Protein AF-A0A7Z0RUL7-F1 (afdb_monomer)

Nearest PDB structures (foldseek):
  7xl7-assembly1_B  TM=6.517E-01  e=4.968E-01  Salmonella enterica subsp. enterica serovar Typhimurium
  2m2k-assembly1_A  TM=2.030E-01  e=6.755E+00  Serratia marcescens

pLDDT: mean 74.31, std 21.19, range [25.83, 97.69]

Secondary structure (DSSP, 8-state):
---PPSEEEEEEETTEEEEEEEETTEEEE-SSS--EE-S-----SS-------TTSS------TT----HHHHHHHHHHHHHHHHHHHS----TT-EEEEEEE-S-GGGTTT-EEEEEESSHHHHHHHHHHTGGGTS---TT--HHHHHHHHHHHHHHHHTTSS-HHHHHHHHHHHTTTTEEEEEEEEHHHHHHT-SHHHHHHHHHHHHHHT---PSSPPHHHHHHHHHHHHHTT-

Sequence (236 aa):
MAIRTAGYYWVMYGQEWEPGFWSDDHWALIGEQETVVDDDLSLIGPRIVPPNQHELFPLEKPSLMTASTKEEQISYIDDAKKRMEKHHAYPPTDNDWGLFCYTDASPGIGGGVGAFYWFSSREDVFSFICQVLPFHSSGHSYDNPHLKQRQLGVIVEAMRIGAISEAEGLSQLNKALVNVCQITWWGTLHSLTQGDSPFAREVVDAFEAQHMATIELPLTDAQRQEWLAFLSEYGL

Foldseek 3Di:
DDDDDFDWDFFDDPNDTFIWTDDPNFIFTLDLDTDGDPDPTDDDDDDDPDPPDDDPDPPPPPPPPPPDDPVNLVVLLVVLVVVQVVQLPDQADQAKKKWKKWQLADVVVPGQFIAIGIGRDPVVVLVNLLRRQLSNDPFDPSRDSPSLSVQSVVLSVCPVVVVDDPVVSLVSSQVSSNNGMHIPDMDGNNCLLVLVDVVSVVLQVVLCVVVVDHRDPPDDPVRSVSSSVSNSVPRD

Structure (mmCIF, N/CA/C/O backbone):
data_AF-A0A7Z0RUL7-F1
#
_entry.id   AF-A0A7Z0RUL7-F1
#
loop_
_atom_site.group_PDB
_atom_site.id
_atom_site.type_symbol
_atom_site.label_atom_id
_atom_site.label_alt_id
_atom_site.label_comp_id
_atom_site.label_asym_id
_atom_site.label_entity_id
_atom_site.label_seq_id
_atom_site.pdbx_PDB_ins_code
_atom_site.Cartn_x
_atom_site.Cartn_y
_atom_site.Cartn_z
_atom_site.occupancy
_atom_site.B_iso_or_equiv
_atom_site.auth_seq_id
_atom_site.auth_comp_id
_atom_site.auth_asym_id
_atom_site.auth_atom_id
_atom_site.pdbx_PDB_model_num
ATOM 1 N N . MET A 1 1 ? 29.124 -27.479 -8.670 1.00 39.56 1 MET A N 1
ATOM 2 C CA . MET A 1 1 ? 28.459 -26.583 -9.634 1.00 39.56 1 MET A CA 1
ATOM 3 C C . MET A 1 1 ? 26.992 -26.543 -9.242 1.00 39.56 1 MET A C 1
ATOM 5 O O . MET A 1 1 ? 26.374 -27.600 -9.208 1.00 39.56 1 MET A O 1
ATOM 9 N N . ALA A 1 2 ? 26.486 -25.403 -8.769 1.00 44.72 2 ALA A N 1
ATOM 10 C CA . ALA A 1 2 ? 25.070 -25.291 -8.422 1.00 44.72 2 ALA A CA 1
ATOM 11 C C . ALA A 1 2 ? 24.256 -25.359 -9.721 1.00 44.72 2 ALA A C 1
ATOM 13 O O . ALA A 1 2 ? 24.582 -24.645 -10.665 1.00 44.72 2 ALA A O 1
ATOM 14 N N . ILE A 1 3 ? 23.248 -26.230 -9.786 1.00 47.06 3 ILE A N 1
ATOM 15 C CA . ILE A 1 3 ? 22.300 -26.255 -10.905 1.00 47.06 3 ILE A CA 1
ATOM 16 C C . ILE A 1 3 ? 21.496 -24.958 -10.809 1.00 47.06 3 ILE A C 1
ATOM 18 O O . ILE A 1 3 ? 20.801 -24.741 -9.816 1.00 47.06 3 ILE A O 1
ATOM 22 N N . ARG A 1 4 ? 21.654 -24.074 -11.7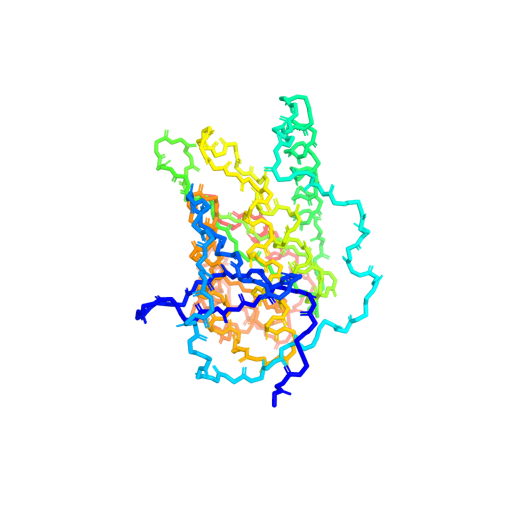96 1.00 53.94 4 ARG A N 1
ATOM 23 C CA . ARG A 1 4 ? 20.952 -22.791 -11.862 1.00 53.94 4 ARG A CA 1
ATOM 24 C C . ARG A 1 4 ? 19.726 -22.960 -12.754 1.00 53.94 4 ARG A C 1
ATOM 26 O O . ARG A 1 4 ? 19.834 -23.387 -13.897 1.00 53.94 4 ARG A O 1
ATOM 33 N N . THR A 1 5 ? 18.557 -22.659 -12.217 1.00 51.88 5 THR A N 1
ATOM 34 C CA . THR A 1 5 ? 17.305 -22.555 -12.973 1.00 51.88 5 THR A CA 1
ATOM 35 C C . THR A 1 5 ? 17.200 -21.177 -13.605 1.00 51.88 5 THR A C 1
ATOM 37 O O . THR A 1 5 ? 17.673 -20.205 -13.023 1.00 51.88 5 THR A O 1
ATOM 40 N N . ALA A 1 6 ? 16.569 -21.078 -14.774 1.00 47.75 6 ALA A N 1
ATOM 41 C CA . ALA A 1 6 ? 16.273 -19.774 -15.349 1.00 47.75 6 ALA A CA 1
ATOM 42 C C . ALA A 1 6 ? 15.369 -18.975 -14.397 1.00 47.75 6 ALA A C 1
ATOM 44 O O . ALA A 1 6 ? 14.397 -19.521 -13.868 1.00 47.75 6 ALA A O 1
ATOM 45 N N . GLY A 1 7 ? 15.699 -17.712 -14.143 1.00 50.56 7 GLY A N 1
ATOM 46 C CA . GLY A 1 7 ? 14.992 -16.936 -13.131 1.00 50.56 7 GLY A CA 1
ATOM 47 C C . GLY A 1 7 ? 15.609 -15.579 -12.844 1.00 50.56 7 GLY A C 1
ATOM 48 O O . GLY A 1 7 ? 16.691 -15.247 -13.327 1.00 50.56 7 GLY A O 1
ATOM 49 N N . TYR A 1 8 ? 14.887 -14.794 -12.052 1.00 56.62 8 TYR A N 1
ATOM 50 C CA . TYR A 1 8 ? 15.339 -13.497 -11.574 1.00 56.62 8 TYR A CA 1
ATOM 51 C C . TYR A 1 8 ? 16.072 -13.649 -10.244 1.00 56.62 8 TYR A C 1
ATOM 53 O O . TYR A 1 8 ? 15.618 -14.360 -9.348 1.00 56.62 8 TYR A O 1
ATOM 61 N N . TYR A 1 9 ? 17.198 -12.961 -10.121 1.00 59.94 9 TYR A N 1
ATOM 62 C CA . TYR A 1 9 ? 18.084 -13.006 -8.971 1.00 59.94 9 TYR A CA 1
ATOM 63 C C . TYR A 1 9 ? 18.597 -11.607 -8.654 1.00 59.94 9 TYR A C 1
ATOM 65 O O . TYR A 1 9 ? 18.676 -10.749 -9.527 1.00 59.94 9 TYR A O 1
ATOM 73 N N . TRP A 1 10 ? 19.015 -11.404 -7.411 1.00 55.41 10 TRP A N 1
ATOM 74 C CA . TRP A 1 10 ? 19.941 -10.328 -7.085 1.00 55.41 10 TRP A CA 1
ATOM 75 C C . TRP A 1 10 ? 21.363 -10.828 -7.333 1.00 55.41 10 TRP A C 1
ATOM 77 O O . TRP A 1 10 ? 21.762 -11.872 -6.811 1.00 55.41 10 TRP A O 1
ATOM 87 N N . VAL A 1 11 ? 22.113 -10.103 -8.155 1.00 57.06 11 VAL A N 1
ATOM 88 C CA . VAL A 1 11 ? 23.500 -10.402 -8.510 1.00 57.06 11 VAL A CA 1
ATOM 89 C C . VAL A 1 11 ? 24.399 -9.271 -8.042 1.00 57.06 11 VAL A C 1
ATOM 91 O O . VAL A 1 11 ? 24.097 -8.101 -8.239 1.00 57.06 11 VAL A O 1
ATOM 94 N N . MET A 1 12 ? 25.518 -9.627 -7.416 1.00 50.66 12 MET A N 1
ATOM 95 C CA . MET A 1 12 ? 26.563 -8.668 -7.069 1.00 50.66 12 MET A CA 1
ATOM 96 C C . MET A 1 12 ? 27.361 -8.325 -8.319 1.00 50.66 12 MET A C 1
ATOM 98 O O . MET A 1 12 ? 28.168 -9.144 -8.760 1.00 50.66 12 MET A O 1
ATOM 102 N N . TYR A 1 13 ? 27.161 -7.129 -8.863 1.00 53.28 13 TYR A N 1
ATOM 103 C CA . TYR A 1 13 ? 27.955 -6.601 -9.965 1.00 53.28 13 TYR A CA 1
ATOM 104 C C . TYR A 1 13 ? 28.839 -5.463 -9.448 1.00 53.28 13 TYR A C 1
ATOM 106 O O . TYR A 1 13 ? 28.365 -4.442 -8.955 1.00 53.28 13 TYR A O 1
ATOM 114 N N . GLY A 1 14 ? 30.158 -5.664 -9.486 1.00 67.31 14 GLY A N 1
ATOM 115 C CA . GLY A 1 14 ? 31.092 -4.763 -8.810 1.00 67.31 14 GLY A CA 1
ATOM 116 C C . GLY A 1 14 ? 30.931 -4.809 -7.282 1.00 67.31 14 GLY A C 1
ATOM 117 O O . GLY A 1 14 ? 31.193 -5.842 -6.666 1.00 67.31 14 GLY A O 1
ATOM 118 N N . GLN A 1 15 ? 30.542 -3.684 -6.669 1.00 56.66 15 GLN A N 1
ATOM 119 C CA . GLN A 1 15 ? 30.267 -3.558 -5.224 1.00 56.66 15 GLN A CA 1
ATOM 120 C C . GLN A 1 15 ? 28.782 -3.307 -4.909 1.00 56.66 15 GLN A C 1
ATOM 122 O O . GLN A 1 15 ? 28.445 -3.040 -3.755 1.00 56.66 15 GLN A O 1
ATOM 127 N N . GLU A 1 16 ? 27.902 -3.405 -5.906 1.00 46.84 16 GLU A N 1
ATOM 128 C CA . GLU A 1 16 ? 26.476 -3.102 -5.776 1.00 46.84 16 GLU A CA 1
ATOM 129 C C . GLU A 1 16 ? 25.621 -4.336 -6.109 1.00 46.84 16 GLU A C 1
ATOM 131 O O . GLU A 1 16 ? 26.038 -5.232 -6.850 1.00 46.84 16 GLU A O 1
ATOM 136 N N . TRP A 1 17 ? 24.435 -4.407 -5.500 1.00 54.12 17 TRP A N 1
ATOM 137 C CA . TRP A 1 17 ? 23.452 -5.452 -5.777 1.00 54.12 17 TRP A CA 1
ATOM 138 C C . TRP A 1 17 ? 22.540 -4.990 -6.905 1.00 54.12 17 TRP A C 1
ATOM 140 O O . TRP A 1 17 ? 21.807 -4.017 -6.743 1.00 54.12 17 TRP A O 1
ATOM 150 N N . GLU A 1 18 ? 22.555 -5.727 -8.008 1.00 54.88 18 GLU A N 1
ATOM 151 C CA . GLU A 1 18 ? 21.775 -5.445 -9.207 1.00 54.88 18 GLU A CA 1
ATOM 152 C C . GLU A 1 18 ? 20.742 -6.553 -9.447 1.00 54.88 18 GLU A C 1
ATOM 154 O O . GLU A 1 18 ? 21.023 -7.732 -9.195 1.00 54.88 18 GLU A O 1
ATOM 159 N N . PRO A 1 19 ? 19.540 -6.233 -9.947 1.00 59.91 19 PRO A N 1
ATOM 160 C CA . PRO A 1 19 ? 18.627 -7.253 -10.428 1.00 59.91 19 PRO A CA 1
ATOM 161 C C . PRO A 1 19 ? 19.212 -7.878 -11.700 1.00 59.91 19 PRO A C 1
ATOM 163 O O . PRO A 1 19 ? 19.610 -7.189 -12.636 1.00 59.91 19 PRO A O 1
ATOM 166 N N . GLY A 1 20 ? 19.246 -9.202 -11.759 1.00 65.12 20 GLY A N 1
ATOM 167 C CA . GLY A 1 20 ? 19.707 -9.946 -12.919 1.00 65.12 20 GLY A CA 1
ATOM 168 C C . GLY A 1 20 ? 18.787 -11.100 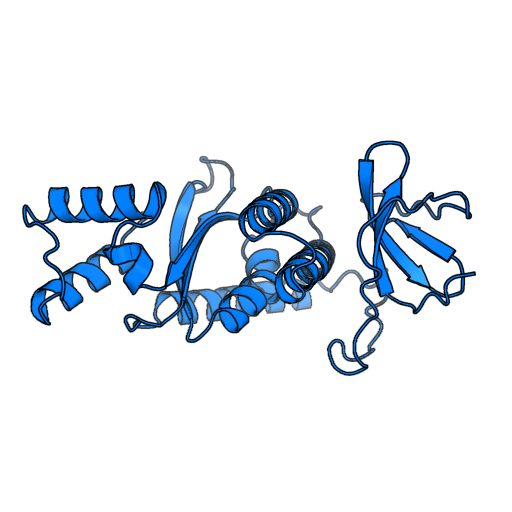-13.256 1.00 65.12 20 GLY A C 1
ATOM 169 O O . GLY A 1 20 ? 18.062 -11.632 -12.418 1.00 65.12 20 GLY A O 1
ATOM 170 N N . PHE A 1 21 ? 18.816 -11.492 -14.515 1.00 62.12 21 PHE A N 1
ATOM 171 C CA . PHE A 1 21 ? 18.125 -12.655 -15.031 1.00 62.12 21 PHE A CA 1
ATOM 172 C C . PHE A 1 21 ? 19.163 -13.679 -15.472 1.00 62.12 21 PHE A C 1
ATOM 174 O O . PHE A 1 21 ? 20.065 -13.359 -16.244 1.00 62.12 21 PHE A O 1
ATOM 181 N N . TRP A 1 22 ? 19.042 -14.903 -14.972 1.00 62.81 22 TRP A N 1
ATOM 182 C CA . TRP A 1 22 ? 19.829 -16.035 -15.447 1.00 62.81 22 TRP A CA 1
ATOM 183 C C . TRP A 1 22 ? 19.007 -16.806 -16.479 1.00 62.81 22 TRP A C 1
ATOM 185 O O . TRP A 1 22 ? 17.880 -17.207 -16.184 1.00 62.81 22 TRP A O 1
ATOM 195 N N . SER A 1 23 ? 19.558 -17.033 -17.669 1.00 59.06 23 SER A N 1
ATOM 196 C CA . SER A 1 23 ? 18.988 -17.911 -18.703 1.00 59.06 23 SER A CA 1
ATOM 197 C C . SER A 1 23 ? 20.085 -18.410 -19.623 1.00 59.06 23 SER A C 1
ATOM 199 O O . SER A 1 23 ? 21.051 -17.695 -19.862 1.00 59.06 23 SER A O 1
ATOM 201 N N . ASP A 1 24 ? 19.917 -19.623 -20.152 1.00 65.25 24 ASP A N 1
ATOM 202 C CA . ASP A 1 24 ? 20.807 -20.207 -21.166 1.00 65.25 24 ASP A CA 1
ATOM 203 C C . ASP A 1 24 ? 22.298 -20.115 -20.799 1.00 65.25 24 ASP A C 1
ATOM 205 O O . ASP A 1 24 ? 23.136 -19.829 -21.646 1.00 65.25 24 ASP A O 1
ATOM 209 N N . ASP A 1 25 ? 22.612 -20.328 -19.519 1.00 63.47 25 ASP A N 1
ATOM 210 C CA . ASP A 1 25 ? 23.952 -20.241 -18.930 1.00 63.47 25 ASP A CA 1
ATOM 211 C C . ASP A 1 25 ? 24.611 -18.847 -18.899 1.00 63.47 25 ASP A C 1
ATOM 213 O O . ASP A 1 25 ? 25.814 -18.754 -18.685 1.00 63.47 25 ASP A O 1
ATOM 217 N N . HIS A 1 26 ? 23.843 -17.759 -19.032 1.00 59.09 26 HIS A N 1
ATOM 218 C CA . HIS A 1 26 ? 24.368 -16.390 -18.963 1.00 59.09 26 HIS A CA 1
ATOM 219 C C . HIS A 1 26 ? 23.567 -15.495 -18.007 1.00 59.09 26 HIS A C 1
ATOM 221 O O . HIS A 1 26 ? 22.386 -15.730 -17.724 1.00 59.09 26 HIS A O 1
ATOM 227 N N . TRP A 1 27 ? 24.221 -14.427 -17.541 1.00 58.28 27 TRP A N 1
ATOM 228 C CA . TRP A 1 27 ? 23.602 -13.344 -16.781 1.00 58.28 27 TRP A CA 1
ATOM 229 C C . TRP A 1 27 ? 23.232 -12.168 -17.685 1.00 58.28 27 TRP A C 1
ATOM 231 O O . TRP A 1 27 ? 24.061 -11.635 -18.422 1.00 58.28 27 TRP A O 1
ATOM 241 N N . ALA A 1 28 ? 21.994 -11.703 -17.554 1.00 55.09 28 ALA A N 1
ATOM 242 C CA . ALA A 1 28 ? 21.561 -10.406 -18.049 1.00 55.09 28 ALA A CA 1
ATOM 243 C C . ALA A 1 28 ? 21.275 -9.494 -16.854 1.00 55.09 28 ALA A C 1
ATOM 245 O O . ALA A 1 28 ? 20.365 -9.776 -16.073 1.00 55.09 28 ALA A O 1
ATOM 246 N N . LEU A 1 29 ? 22.044 -8.417 -16.693 1.00 57.34 29 LEU A N 1
ATOM 247 C CA . LEU A 1 29 ? 21.723 -7.384 -15.708 1.00 57.34 29 LEU A CA 1
ATOM 248 C C . LEU A 1 29 ? 20.530 -6.567 -16.204 1.00 57.34 29 LEU A C 1
ATOM 250 O O . LEU A 1 29 ? 20.442 -6.213 -17.379 1.00 57.34 29 LEU A O 1
ATOM 254 N N . ILE A 1 30 ? 19.602 -6.279 -15.303 1.00 56.03 30 ILE A N 1
ATOM 255 C CA . ILE A 1 30 ? 18.364 -5.563 -15.592 1.00 56.03 30 ILE A CA 1
ATOM 256 C C . ILE A 1 30 ? 18.576 -4.097 -15.189 1.00 56.03 30 ILE A C 1
ATOM 258 O O . ILE A 1 30 ? 18.130 -3.663 -14.130 1.00 56.03 30 ILE A O 1
ATOM 262 N N . GLY A 1 31 ? 19.293 -3.346 -16.029 1.00 50.16 31 GLY A N 1
ATOM 263 C CA . GLY A 1 31 ? 19.543 -1.904 -15.874 1.00 50.16 31 GLY A CA 1
ATOM 264 C C . GLY A 1 31 ? 19.055 -1.081 -17.076 1.00 50.16 31 GLY A C 1
ATOM 265 O O . GLY A 1 31 ? 18.561 -1.637 -18.054 1.00 50.16 31 GLY A O 1
ATOM 266 N N . GLU A 1 32 ? 19.204 0.251 -17.024 1.00 38.53 32 GLU A N 1
ATOM 267 C CA . GLU A 1 32 ? 18.814 1.173 -18.118 1.00 38.53 32 GLU A CA 1
ATOM 268 C C . GLU A 1 32 ? 19.598 0.953 -19.428 1.00 38.53 32 GLU A C 1
ATOM 270 O O . GLU A 1 32 ? 19.163 1.373 -20.501 1.00 38.53 32 GLU A O 1
ATOM 275 N N . GLN A 1 33 ? 20.743 0.274 -19.356 1.00 41.00 33 GLN A N 1
ATOM 276 C CA . GLN A 1 33 ? 21.487 -0.230 -20.505 1.00 41.00 33 GLN A CA 1
ATOM 277 C C . GLN A 1 33 ? 21.675 -1.735 -20.317 1.00 41.00 33 GLN A C 1
ATOM 279 O O . GLN A 1 33 ? 22.223 -2.169 -19.306 1.00 41.00 33 GLN A O 1
ATOM 284 N N . GLU A 1 34 ? 21.211 -2.536 -21.278 1.00 42.12 34 GLU A N 1
ATOM 285 C CA . GLU A 1 34 ? 21.455 -3.979 -21.298 1.00 42.12 34 GLU A CA 1
ATOM 286 C C . GLU A 1 34 ? 22.960 -4.236 -21.477 1.00 42.12 34 GLU A C 1
ATOM 288 O O . GLU A 1 34 ? 23.471 -4.328 -22.593 1.00 42.12 34 GLU A O 1
ATOM 293 N N . THR A 1 35 ? 23.699 -4.347 -20.377 1.00 41.75 35 THR A N 1
ATOM 294 C CA . THR A 1 35 ? 25.025 -4.967 -20.385 1.00 41.75 35 THR A CA 1
ATOM 295 C C . THR A 1 35 ? 24.867 -6.450 -20.096 1.00 41.75 35 THR A C 1
ATOM 297 O O . THR A 1 35 ? 24.580 -6.856 -18.970 1.00 41.75 35 THR A O 1
ATOM 300 N N . VAL A 1 36 ? 25.062 -7.267 -21.131 1.00 41.41 36 VAL A N 1
ATOM 301 C CA . VAL A 1 36 ? 25.344 -8.697 -20.973 1.00 41.41 36 VAL A CA 1
ATOM 302 C C . VAL A 1 36 ? 26.730 -8.798 -20.343 1.00 41.41 36 VAL A C 1
ATOM 304 O O . VAL A 1 36 ? 27.706 -8.330 -20.931 1.00 41.41 36 VAL A O 1
ATOM 307 N N . VAL A 1 37 ? 26.811 -9.342 -19.131 1.00 45.00 37 VAL A N 1
ATOM 308 C CA . VAL A 1 37 ? 28.077 -9.497 -18.407 1.00 45.00 37 VAL A CA 1
ATOM 309 C C . VAL A 1 37 ? 28.424 -10.976 -18.384 1.00 45.00 37 VAL A C 1
ATOM 311 O O . VAL A 1 37 ? 27.665 -11.788 -17.857 1.00 45.00 37 VAL A O 1
ATOM 314 N N . ASP A 1 38 ? 29.567 -11.309 -18.979 1.00 44.97 38 ASP A N 1
ATOM 315 C CA . ASP A 1 38 ? 30.057 -12.679 -19.089 1.00 44.97 38 ASP A CA 1
ATOM 316 C C . ASP A 1 38 ? 30.646 -13.163 -17.746 1.00 44.97 38 ASP A C 1
ATOM 318 O O . ASP A 1 38 ? 31.478 -12.485 -17.143 1.00 44.97 38 ASP A O 1
ATOM 322 N N . ASP A 1 39 ? 30.141 -14.313 -17.295 1.00 44.69 39 ASP A N 1
ATOM 323 C CA . ASP A 1 39 ? 30.548 -15.293 -16.266 1.00 44.69 39 ASP A CA 1
ATOM 324 C C . ASP A 1 39 ? 31.281 -14.947 -14.942 1.00 44.69 39 ASP A C 1
ATOM 326 O O . ASP A 1 39 ? 31.331 -15.817 -14.068 1.00 44.69 39 ASP A O 1
ATOM 330 N N . ASP A 1 40 ? 31.751 -13.727 -14.679 1.00 42.75 40 ASP A N 1
ATOM 331 C CA . ASP A 1 40 ? 32.551 -13.404 -13.472 1.00 42.75 40 ASP A CA 1
ATOM 332 C C . ASP A 1 40 ? 31.753 -12.725 -12.329 1.00 42.75 40 ASP A C 1
ATOM 334 O O . ASP A 1 40 ? 32.266 -11.916 -11.552 1.00 42.75 40 ASP A O 1
ATOM 338 N N . LEU A 1 41 ? 30.469 -13.070 -12.179 1.00 45.81 41 LEU A N 1
ATOM 339 C CA . LEU A 1 41 ? 29.618 -12.595 -11.077 1.00 45.81 41 LEU A CA 1
ATOM 340 C C . LEU A 1 41 ? 29.730 -13.523 -9.851 1.00 45.81 41 LEU A C 1
ATOM 342 O O . LEU A 1 41 ? 29.190 -14.635 -9.820 1.00 45.81 41 LEU A O 1
ATOM 346 N N . SER A 1 42 ? 30.425 -13.065 -8.806 1.00 36.72 42 SER A N 1
ATOM 347 C CA . SER A 1 42 ? 30.587 -13.800 -7.546 1.00 36.72 42 SER A CA 1
ATOM 348 C C . SER A 1 42 ? 29.353 -13.685 -6.640 1.00 36.72 42 SER A C 1
ATOM 350 O O . SER A 1 42 ? 29.073 -12.633 -6.072 1.00 36.72 42 SER A O 1
ATOM 352 N N . LEU A 1 43 ? 28.638 -14.799 -6.453 1.00 40.44 43 LEU A N 1
ATOM 353 C CA . LEU A 1 43 ? 27.543 -14.927 -5.484 1.00 40.44 43 LEU A CA 1
ATOM 354 C C . LEU A 1 43 ? 28.099 -15.055 -4.054 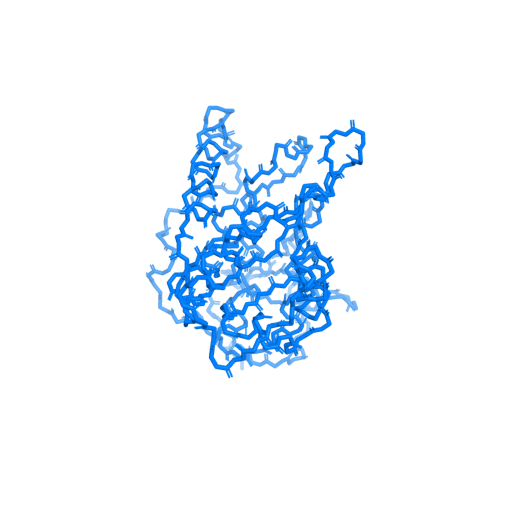1.00 40.44 43 LEU A C 1
ATOM 356 O O . LEU A 1 43 ? 28.700 -16.078 -3.723 1.00 40.44 43 LEU A O 1
ATOM 360 N N . ILE A 1 44 ? 27.838 -14.077 -3.180 1.00 33.34 44 ILE A N 1
ATOM 361 C CA . ILE A 1 44 ? 28.060 -14.205 -1.727 1.00 33.34 44 ILE A CA 1
ATOM 362 C C . ILE A 1 44 ? 26.746 -13.920 -0.960 1.00 33.34 44 ILE A C 1
ATOM 364 O O . ILE A 1 44 ? 26.574 -12.856 -0.384 1.00 33.34 44 ILE A O 1
ATOM 368 N N . GLY A 1 45 ? 25.849 -14.925 -0.945 1.00 25.83 45 GLY A N 1
ATOM 369 C CA . GLY A 1 45 ? 24.763 -15.195 0.035 1.00 25.83 45 GLY A CA 1
ATOM 370 C C . GLY A 1 45 ? 23.515 -14.276 0.087 1.00 25.83 45 GLY A C 1
ATOM 371 O O . GLY A 1 45 ? 23.569 -13.169 -0.426 1.00 25.83 45 GLY A O 1
ATOM 372 N N . PRO A 1 46 ? 22.404 -14.684 0.762 1.00 31.73 46 PRO A N 1
ATOM 373 C CA . PRO A 1 46 ? 21.943 -16.032 1.108 1.00 31.73 46 PRO A CA 1
ATOM 374 C C . PRO A 1 46 ? 20.831 -16.534 0.154 1.00 31.73 46 PRO A C 1
ATOM 376 O O . PRO A 1 46 ? 20.055 -15.763 -0.387 1.00 31.73 46 PRO A O 1
ATOM 379 N N . ARG A 1 47 ? 20.727 -17.864 0.031 1.00 34.97 47 ARG A N 1
ATOM 380 C CA . ARG A 1 47 ? 19.635 -18.626 -0.609 1.00 34.97 47 ARG A CA 1
ATOM 381 C C . ARG A 1 47 ? 19.306 -18.246 -2.057 1.00 34.97 47 ARG A C 1
ATOM 383 O O . ARG A 1 47 ? 18.529 -17.348 -2.345 1.00 34.97 47 ARG A O 1
ATOM 390 N N . ILE A 1 48 ? 19.806 -19.098 -2.954 1.00 37.62 48 ILE A N 1
ATOM 391 C CA . ILE A 1 48 ? 19.131 -19.465 -4.203 1.00 37.62 48 ILE A CA 1
ATOM 392 C C . ILE A 1 48 ? 17.624 -19.458 -3.928 1.00 37.62 48 ILE A C 1
ATOM 394 O O . ILE A 1 48 ? 17.165 -20.236 -3.091 1.00 37.62 48 ILE A O 1
ATOM 398 N N . VAL A 1 49 ? 16.889 -18.565 -4.585 1.00 38.25 49 VAL A N 1
ATOM 399 C CA . VAL A 1 49 ? 15.444 -18.698 -4.728 1.00 38.25 49 VAL A CA 1
ATOM 400 C C . VAL A 1 49 ? 15.271 -19.638 -5.911 1.00 38.25 49 VAL A C 1
ATOM 402 O O . VAL A 1 4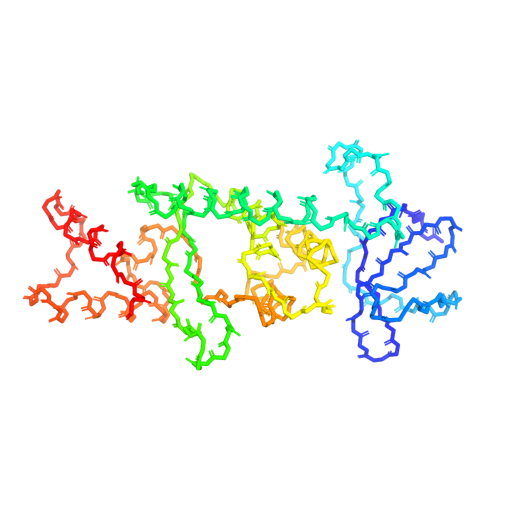9 ? 15.434 -19.205 -7.054 1.00 38.25 49 VAL A O 1
ATOM 405 N N . PRO A 1 50 ? 15.087 -20.955 -5.703 1.00 34.91 50 PRO A N 1
ATOM 406 C CA . PRO A 1 50 ? 14.606 -21.770 -6.796 1.00 34.91 50 PRO A CA 1
ATOM 407 C C . PRO A 1 50 ? 13.240 -21.186 -7.179 1.00 34.91 50 PRO A C 1
ATOM 409 O O . PRO A 1 50 ? 12.426 -20.943 -6.284 1.00 34.91 50 PRO A O 1
ATOM 412 N N . PRO A 1 51 ? 12.970 -20.935 -8.467 1.00 35.66 51 PRO A N 1
ATOM 413 C CA . PRO A 1 51 ? 11.624 -20.638 -8.902 1.00 35.66 51 PRO A CA 1
ATOM 414 C C . PRO A 1 51 ? 10.795 -21.872 -8.557 1.00 35.66 51 PRO A C 1
ATOM 416 O O . PRO A 1 51 ? 10.895 -22.912 -9.213 1.00 35.66 51 PRO A O 1
ATOM 419 N N . ASN A 1 52 ? 10.006 -21.794 -7.488 1.00 31.92 52 ASN A N 1
ATOM 420 C CA . ASN A 1 52 ? 8.943 -22.756 -7.312 1.00 31.92 52 ASN A CA 1
ATOM 421 C C . ASN A 1 52 ? 7.911 -22.458 -8.399 1.00 31.92 52 ASN A C 1
ATOM 423 O O . ASN A 1 52 ? 7.089 -21.562 -8.282 1.00 31.92 52 ASN A O 1
ATOM 427 N N . GLN A 1 53 ? 8.031 -23.271 -9.448 1.00 37.00 53 GLN A N 1
ATOM 428 C CA . GLN A 1 53 ? 6.955 -23.799 -10.272 1.00 37.00 53 GLN A CA 1
ATOM 429 C C . GLN A 1 53 ? 6.267 -22.783 -11.188 1.00 37.00 53 GLN A C 1
ATOM 431 O O . GLN A 1 53 ? 5.417 -22.018 -10.764 1.00 37.00 53 GLN A O 1
ATOM 436 N N . HIS A 1 54 ? 6.669 -22.826 -12.466 1.00 33.56 54 HIS A N 1
ATOM 437 C CA . HIS A 1 54 ? 5.867 -22.986 -13.698 1.00 33.56 54 HIS A CA 1
ATOM 438 C C . HIS A 1 54 ? 4.470 -22.338 -13.881 1.00 33.56 54 HIS A C 1
ATOM 440 O O . HIS A 1 54 ? 3.931 -22.453 -14.978 1.00 33.56 54 HIS A O 1
ATOM 446 N N . GLU A 1 55 ? 3.896 -21.629 -12.914 1.00 35.34 55 GLU A N 1
ATOM 447 C CA . GLU A 1 55 ? 2.519 -21.120 -12.962 1.00 35.34 55 GLU A CA 1
ATOM 448 C C . GLU A 1 55 ? 2.403 -19.610 -12.690 1.00 35.34 55 GLU A C 1
ATOM 450 O O . GLU A 1 55 ? 1.369 -19.024 -12.994 1.00 35.34 55 GLU A O 1
ATOM 455 N N . LEU A 1 56 ? 3.445 -18.942 -12.174 1.00 39.12 56 LEU A N 1
ATOM 456 C CA . LEU A 1 56 ? 3.331 -17.536 -11.738 1.00 39.12 56 LEU A CA 1
ATOM 457 C C . LEU A 1 56 ? 3.534 -16.490 -12.843 1.00 39.12 56 LEU A C 1
ATOM 459 O O . LEU A 1 56 ? 3.188 -15.326 -12.660 1.00 39.12 56 LEU A O 1
ATOM 463 N N . PHE A 1 57 ? 4.027 -16.905 -14.007 1.00 35.28 57 PHE A N 1
ATOM 464 C CA . PHE A 1 57 ? 4.045 -16.080 -15.207 1.00 35.28 57 PHE A CA 1
ATOM 465 C C . PHE A 1 57 ? 3.565 -16.955 -16.362 1.00 35.28 57 PHE A C 1
ATOM 467 O O . PHE A 1 57 ? 4.257 -17.927 -16.681 1.00 35.28 57 PHE A O 1
ATOM 474 N N . PRO A 1 58 ? 2.422 -16.670 -17.017 1.00 31.41 58 PRO A N 1
ATOM 475 C CA . PRO A 1 58 ? 2.227 -17.207 -18.350 1.00 31.41 58 PRO A CA 1
ATOM 476 C C . PRO A 1 58 ? 3.461 -16.800 -19.160 1.00 31.41 58 PRO A C 1
ATOM 478 O O . PRO A 1 58 ? 3.758 -15.617 -19.306 1.00 3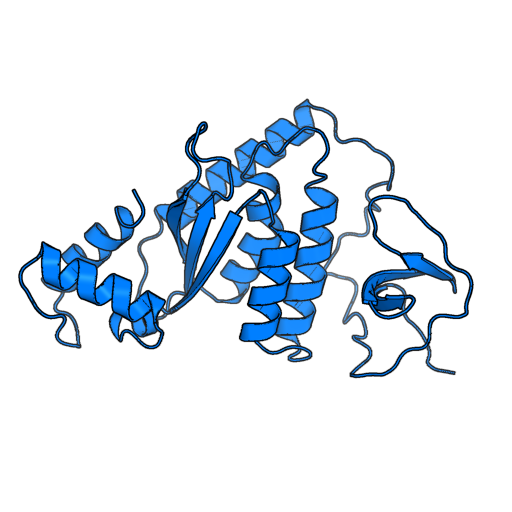1.41 58 PRO A O 1
ATOM 481 N N . LEU A 1 59 ? 4.216 -17.801 -19.621 1.00 33.09 59 LEU A N 1
ATOM 482 C CA . LEU A 1 59 ? 5.364 -17.682 -20.522 1.00 33.09 59 LEU A CA 1
ATOM 483 C C . LEU A 1 59 ? 4.915 -17.197 -21.912 1.00 33.09 59 LEU A C 1
ATOM 485 O O . LEU A 1 59 ? 5.363 -17.699 -22.938 1.00 33.09 59 LEU A O 1
ATOM 489 N N . GLU A 1 60 ? 4.053 -16.191 -21.983 1.00 31.73 60 GLU A N 1
ATOM 490 C CA . GLU A 1 60 ? 4.131 -15.258 -23.088 1.00 31.73 60 GLU A CA 1
ATOM 491 C C . GLU A 1 60 ? 5.326 -14.381 -22.766 1.00 31.73 60 GLU A C 1
ATOM 493 O O . GLU A 1 60 ? 5.220 -13.447 -21.981 1.00 31.73 60 GLU A O 1
ATOM 498 N N . LYS A 1 61 ? 6.498 -14.742 -23.303 1.00 33.44 61 LYS A N 1
ATOM 499 C CA . LYS A 1 61 ? 7.668 -13.860 -23.334 1.00 33.44 61 LYS A CA 1
ATOM 500 C C . LYS A 1 61 ? 7.174 -12.477 -23.776 1.00 33.44 61 LYS A C 1
ATOM 502 O O . LYS A 1 61 ? 6.899 -12.326 -24.969 1.00 33.44 61 LYS A O 1
ATOM 507 N N . PRO A 1 62 ? 7.072 -11.459 -22.900 1.00 35.34 62 PRO A N 1
ATOM 508 C CA . PRO A 1 62 ? 6.866 -10.116 -23.387 1.00 35.34 62 PRO A CA 1
ATOM 509 C C . PRO A 1 62 ? 8.217 -9.786 -23.991 1.00 35.34 62 PRO A C 1
ATOM 511 O O . PRO A 1 62 ? 9.207 -9.663 -23.261 1.00 35.34 62 PRO A O 1
ATOM 514 N N . SER A 1 63 ? 8.269 -9.800 -25.324 1.00 32.59 63 SER A N 1
ATOM 515 C CA . SER A 1 63 ? 9.418 -9.360 -26.099 1.00 32.59 63 SER A CA 1
ATOM 516 C C . SER A 1 63 ? 10.038 -8.171 -25.376 1.00 32.59 63 SER A C 1
ATOM 518 O O . SER A 1 63 ? 9.350 -7.181 -25.128 1.00 32.59 63 SER A O 1
ATOM 520 N N . LEU A 1 64 ? 11.326 -8.268 -25.035 1.00 35.72 64 LEU A N 1
ATOM 521 C CA . LEU A 1 64 ? 12.119 -7.182 -24.444 1.00 35.72 64 LEU A CA 1
ATOM 522 C C . LEU A 1 64 ? 12.088 -5.888 -25.295 1.00 35.72 64 LEU A C 1
ATOM 524 O O . LEU A 1 64 ? 12.647 -4.877 -24.895 1.00 35.72 64 LEU A O 1
ATOM 528 N N . MET A 1 65 ? 11.416 -5.907 -26.454 1.00 31.42 65 MET A N 1
ATOM 529 C CA . MET A 1 65 ? 11.421 -4.885 -27.493 1.00 31.42 65 MET A CA 1
ATOM 530 C C . MET A 1 65 ? 10.043 -4.493 -28.044 1.00 31.42 65 MET A C 1
ATOM 532 O O . MET A 1 65 ? 9.990 -3.645 -28.934 1.00 31.42 65 MET A O 1
ATOM 536 N N . THR A 1 66 ? 8.913 -5.046 -27.589 1.00 39.44 66 THR A N 1
ATOM 537 C CA . THR A 1 66 ? 7.634 -4.427 -27.982 1.00 39.44 66 THR A CA 1
ATOM 538 C C . THR A 1 66 ? 7.373 -3.283 -27.029 1.00 39.44 66 THR A C 1
ATOM 540 O O . THR A 1 66 ? 6.786 -3.478 -25.968 1.00 39.44 66 THR A O 1
ATOM 543 N N . ALA A 1 67 ? 7.849 -2.092 -27.405 1.00 43.66 67 ALA A N 1
ATOM 544 C CA . ALA A 1 67 ? 7.273 -0.851 -26.918 1.00 43.66 67 ALA A CA 1
ATOM 545 C C . ALA A 1 67 ? 5.753 -1.031 -26.962 1.00 43.66 67 ALA A C 1
ATOM 547 O O . ALA A 1 67 ? 5.191 -1.186 -28.050 1.00 43.66 67 ALA A O 1
ATOM 548 N N . SER A 1 68 ? 5.121 -1.122 -25.790 1.00 54.91 68 SER A N 1
ATOM 549 C CA . SER A 1 68 ? 3.671 -1.178 -25.707 1.00 54.91 68 SER A CA 1
ATOM 550 C C . SER A 1 68 ? 3.141 -0.003 -26.508 1.00 54.91 68 SER A C 1
ATOM 552 O O . SER A 1 68 ? 3.661 1.118 -26.433 1.00 54.91 68 SER A O 1
ATOM 554 N N . THR A 1 69 ? 2.164 -0.273 -27.363 1.00 62.94 69 THR A N 1
ATOM 555 C CA . THR A 1 69 ? 1.529 0.795 -28.123 1.00 62.94 69 THR A CA 1
ATOM 556 C C . THR A 1 69 ? 0.993 1.829 -27.130 1.00 62.94 69 THR A C 1
ATOM 558 O O . THR A 1 69 ? 0.625 1.498 -26.001 1.00 62.94 69 THR A O 1
ATOM 561 N N . LYS A 1 70 ? 0.941 3.108 -27.521 1.00 66.31 70 LYS A N 1
ATOM 562 C CA . LYS A 1 70 ? 0.373 4.154 -26.648 1.00 66.31 70 LYS A CA 1
ATOM 563 C C . LYS A 1 70 ? -1.032 3.783 -26.151 1.00 66.31 70 LYS A C 1
ATOM 565 O O . LYS A 1 70 ? -1.400 4.138 -25.040 1.00 66.31 70 LYS A O 1
ATOM 570 N N . GLU A 1 71 ? -1.791 3.056 -26.966 1.00 68.19 71 GLU A N 1
ATOM 571 C CA . GLU A 1 71 ? -3.132 2.559 -26.655 1.00 68.19 71 GLU A CA 1
ATOM 572 C C . GLU A 1 71 ? -3.115 1.483 -25.556 1.00 68.19 71 GLU A C 1
ATOM 574 O O . GLU A 1 71 ? -3.892 1.572 -24.607 1.00 68.19 71 GLU A O 1
ATOM 579 N N . GLU A 1 72 ? -2.186 0.524 -25.613 1.00 69.94 72 GLU A N 1
ATOM 580 C CA . GLU A 1 72 ? -1.983 -0.458 -24.537 1.00 69.94 72 GLU A CA 1
ATOM 581 C C . GLU A 1 72 ? -1.541 0.217 -23.235 1.00 69.94 72 GLU A C 1
ATOM 583 O O . GLU A 1 72 ? -2.067 -0.102 -22.172 1.00 69.94 72 GLU A O 1
ATOM 588 N N . GLN A 1 73 ? -0.632 1.197 -23.304 1.00 67.69 73 GLN A N 1
ATOM 589 C CA . GLN A 1 73 ? -0.186 1.954 -22.126 1.00 67.69 73 GLN A CA 1
ATOM 590 C C . GLN A 1 73 ? -1.341 2.691 -21.442 1.00 67.69 73 GLN A C 1
ATOM 592 O O . GLN A 1 73 ? -1.482 2.613 -20.223 1.00 67.69 73 GLN A O 1
ATOM 597 N N . ILE A 1 74 ? -2.195 3.363 -22.222 1.00 75.00 74 ILE A N 1
ATOM 598 C CA . ILE A 1 74 ? -3.398 4.028 -21.705 1.00 75.00 74 ILE A CA 1
ATOM 599 C C . ILE A 1 74 ? -4.323 3.007 -21.035 1.00 75.00 74 ILE A C 1
ATOM 601 O O . ILE A 1 74 ? -4.805 3.257 -19.933 1.00 75.00 74 ILE A O 1
ATOM 605 N N . SER A 1 75 ? -4.509 1.831 -21.643 1.00 82.06 75 SER A N 1
ATOM 606 C CA . SER A 1 75 ? -5.340 0.774 -21.061 1.00 82.06 75 SER A CA 1
ATOM 607 C C . SER A 1 75 ? -4.817 0.282 -19.707 1.00 82.06 75 SER A C 1
ATOM 609 O O . SER A 1 75 ? -5.621 0.053 -18.805 1.00 82.06 75 SER A O 1
ATOM 611 N N . TYR A 1 76 ? -3.499 0.118 -19.540 1.00 80.25 76 TYR A N 1
ATOM 612 C CA . TYR A 1 76 ? -2.915 -0.292 -18.256 1.00 80.25 76 TYR A CA 1
ATOM 613 C C . TYR A 1 76 ? -3.074 0.782 -17.180 1.00 80.25 76 TYR A C 1
ATOM 615 O O . TYR A 1 76 ? -3.414 0.459 -16.045 1.00 80.25 76 TYR A O 1
ATOM 623 N N . ILE A 1 77 ? -2.875 2.053 -17.537 1.00 82.94 77 ILE A N 1
ATOM 624 C CA . ILE A 1 77 ? -3.056 3.178 -16.612 1.00 82.94 77 ILE A CA 1
ATOM 625 C C . ILE A 1 77 ? -4.522 3.273 -16.168 1.00 82.94 77 ILE A C 1
ATOM 627 O O . ILE A 1 77 ? -4.802 3.442 -14.982 1.00 82.94 77 ILE A O 1
ATOM 631 N N . ASP A 1 78 ? -5.469 3.142 -17.097 1.00 85.69 78 ASP A N 1
ATOM 632 C CA . ASP A 1 78 ? -6.897 3.205 -16.783 1.00 85.69 78 ASP A CA 1
ATOM 633 C C . ASP A 1 78 ? -7.358 2.015 -15.930 1.00 85.69 78 ASP A C 1
ATOM 635 O O . ASP A 1 78 ? -8.169 2.188 -15.017 1.00 85.69 78 ASP A O 1
ATOM 639 N N . ASP A 1 79 ? -6.839 0.810 -16.187 1.00 87.25 79 ASP A N 1
ATOM 640 C CA . ASP A 1 79 ? -7.097 -0.360 -15.340 1.00 87.25 79 ASP A CA 1
ATOM 641 C C . ASP A 1 79 ? -6.503 -0.177 -13.936 1.00 87.25 79 ASP A C 1
ATOM 643 O O . ASP A 1 79 ? -7.191 -0.400 -12.939 1.00 87.25 79 ASP A O 1
ATOM 647 N N . ALA A 1 80 ? -5.263 0.311 -13.841 1.00 87.50 80 ALA A N 1
ATOM 648 C CA . ALA A 1 80 ? -4.619 0.606 -12.568 1.00 87.50 80 ALA A CA 1
ATOM 649 C C . ALA A 1 80 ? -5.431 1.622 -11.755 1.00 87.50 80 ALA A C 1
ATOM 651 O O . ALA A 1 80 ? -5.764 1.345 -10.605 1.00 87.50 80 ALA A O 1
ATOM 652 N N . LYS A 1 81 ? -5.856 2.738 -12.362 1.00 88.00 81 LYS A N 1
ATOM 653 C CA . LYS A 1 81 ? -6.713 3.741 -11.705 1.00 88.00 81 LYS A CA 1
ATOM 654 C C . LYS A 1 81 ? -8.006 3.139 -11.160 1.00 88.00 81 LYS A C 1
ATOM 656 O O . LYS A 1 81 ? -8.313 3.332 -9.987 1.00 88.00 81 LYS A O 1
ATOM 661 N N . LYS A 1 82 ? -8.720 2.339 -11.959 1.00 90.31 82 LYS A N 1
ATOM 662 C CA . LYS A 1 82 ? -9.952 1.664 -11.510 1.00 90.31 82 LYS A CA 1
ATOM 663 C C . LYS A 1 82 ? -9.702 0.721 -10.335 1.00 90.31 82 LYS A C 1
ATOM 665 O O . LYS A 1 82 ? -10.512 0.649 -9.412 1.00 90.31 82 LYS A O 1
ATOM 670 N N . ARG A 1 83 ? -8.588 -0.018 -10.352 1.00 90.06 83 ARG A N 1
ATOM 671 C CA . ARG A 1 83 ? -8.205 -0.892 -9.234 1.00 90.06 83 ARG A CA 1
ATOM 672 C C . ARG A 1 83 ? -7.870 -0.079 -7.985 1.00 90.06 83 ARG A C 1
ATOM 674 O O . ARG A 1 83 ? -8.285 -0.468 -6.899 1.00 90.06 83 ARG A O 1
ATOM 681 N N . MET A 1 84 ? -7.188 1.054 -8.123 1.00 90.50 84 MET A N 1
ATOM 682 C CA . MET A 1 84 ? -6.894 1.952 -7.002 1.00 90.50 84 MET A CA 1
ATOM 683 C C . MET A 1 84 ? -8.160 2.515 -6.373 1.00 90.50 84 MET A C 1
ATOM 685 O O . MET A 1 84 ? -8.324 2.394 -5.165 1.00 90.50 84 MET A O 1
ATOM 689 N N . GLU A 1 85 ? -9.087 3.030 -7.181 1.00 90.94 85 GLU A N 1
ATOM 690 C CA . GLU A 1 85 ? -10.392 3.509 -6.708 1.00 90.94 85 GLU A CA 1
ATOM 691 C C . GLU A 1 85 ? -11.151 2.412 -5.952 1.00 90.94 85 GLU A C 1
ATOM 693 O O . GLU A 1 85 ? -11.684 2.651 -4.870 1.00 90.94 85 GLU A O 1
ATOM 698 N N . LYS A 1 86 ? -11.141 1.179 -6.475 1.00 92.12 86 LYS A N 1
ATOM 699 C CA . LYS A 1 86 ? -11.761 0.027 -5.811 1.00 92.12 86 LYS A CA 1
ATOM 700 C C . LYS A 1 86 ? -11.149 -0.252 -4.434 1.00 92.12 86 LYS A C 1
ATOM 702 O O . LYS A 1 86 ? -11.894 -0.518 -3.496 1.00 92.12 86 LYS A O 1
ATOM 707 N N . HIS A 1 87 ? -9.821 -0.238 -4.317 1.00 92.69 87 HIS A N 1
ATOM 708 C CA . HIS A 1 87 ? -9.129 -0.518 -3.053 1.00 92.69 87 HIS A CA 1
ATOM 709 C C . HIS A 1 87 ? -9.201 0.643 -2.061 1.00 92.69 87 HIS A C 1
ATOM 711 O O . HIS A 1 87 ? -9.216 0.413 -0.856 1.00 92.69 87 HIS A O 1
ATOM 717 N N . HIS A 1 88 ? -9.292 1.876 -2.554 1.00 89.94 88 HIS A N 1
ATOM 718 C CA . HIS A 1 88 ? -9.533 3.048 -1.724 1.00 89.94 88 HIS A CA 1
ATOM 719 C C . HIS A 1 88 ? -10.954 3.033 -1.136 1.00 89.94 88 HIS A C 1
ATOM 721 O O . HIS A 1 88 ? -11.136 3.303 0.047 1.00 89.94 88 HIS A O 1
ATOM 727 N N . ALA A 1 89 ? -11.954 2.646 -1.934 1.00 89.44 89 ALA A N 1
ATOM 728 C CA . ALA A 1 89 ? -13.351 2.564 -1.507 1.00 89.44 89 ALA A CA 1
ATOM 729 C C . ALA A 1 89 ? -13.703 1.281 -0.723 1.00 89.44 89 ALA A C 1
ATOM 731 O O . ALA A 1 89 ? -14.859 1.098 -0.337 1.00 89.44 89 ALA A O 1
ATOM 732 N N . TYR A 1 90 ? -12.751 0.364 -0.520 1.00 90.38 90 TYR A N 1
ATOM 733 C CA . TYR A 1 90 ? -12.985 -0.881 0.211 1.00 90.38 90 TYR A CA 1
ATOM 734 C C . TYR A 1 90 ? -13.162 -0.589 1.713 1.00 90.38 90 TYR A C 1
ATOM 736 O O . TYR A 1 90 ? -12.247 -0.026 2.306 1.00 90.38 90 TYR A O 1
ATOM 744 N N . PRO A 1 91 ? -14.288 -0.973 2.349 1.00 90.94 91 PRO A N 1
ATOM 745 C CA . PRO A 1 91 ? -14.508 -0.748 3.778 1.00 90.94 91 PRO A CA 1
ATOM 746 C C . PRO A 1 91 ? -13.802 -1.829 4.623 1.00 90.94 91 PRO A C 1
ATOM 748 O O . PRO A 1 91 ? -14.279 -2.967 4.652 1.00 90.94 91 PRO A O 1
ATOM 751 N N . PRO A 1 92 ? -12.693 -1.520 5.325 1.00 94.44 92 PRO A N 1
ATOM 752 C CA . PRO A 1 92 ? -11.895 -2.537 6.001 1.00 94.44 92 PRO A CA 1
ATOM 753 C C . PRO A 1 92 ? -12.493 -3.009 7.334 1.00 94.44 92 PRO A C 1
ATOM 755 O O . PRO A 1 92 ? -13.098 -2.261 8.110 1.00 94.44 92 PRO A O 1
ATOM 758 N N . THR A 1 93 ? -12.233 -4.273 7.648 1.00 93.19 93 THR A N 1
ATOM 759 C CA . THR A 1 93 ? -12.384 -4.875 8.977 1.00 93.19 93 THR A CA 1
ATOM 760 C C . THR A 1 93 ? -11.048 -4.865 9.733 1.00 93.19 93 THR A C 1
ATOM 762 O O . THR A 1 93 ? -10.009 -4.564 9.158 1.00 93.19 93 THR A O 1
ATOM 765 N N . ASP A 1 94 ? -11.038 -5.195 11.031 1.00 91.25 94 ASP A N 1
ATOM 766 C CA . ASP A 1 94 ? -9.815 -5.113 11.860 1.00 91.25 94 ASP A CA 1
ATOM 767 C C . ASP A 1 94 ? -8.646 -5.965 11.350 1.00 91.25 94 ASP A C 1
ATOM 769 O O . ASP A 1 94 ? -7.487 -5.590 11.524 1.00 91.25 94 ASP A O 1
ATOM 773 N N . ASN A 1 95 ? -8.948 -7.097 10.712 1.00 94.88 95 ASN A N 1
ATOM 774 C CA . ASN A 1 95 ? -7.940 -8.030 10.212 1.00 94.88 95 ASN A CA 1
ATOM 775 C C . ASN A 1 95 ? -7.540 -7.759 8.757 1.00 94.88 95 ASN A C 1
ATOM 777 O O . ASN A 1 95 ? -6.598 -8.387 8.268 1.00 94.88 95 ASN A O 1
ATOM 781 N N . ASP A 1 96 ? -8.248 -6.859 8.073 1.00 97.12 96 ASP A N 1
ATOM 782 C CA . ASP A 1 96 ? -7.911 -6.489 6.707 1.00 97.12 96 ASP A CA 1
ATOM 783 C C . ASP A 1 96 ? -6.589 -5.729 6.689 1.00 97.12 96 ASP A C 1
ATOM 785 O O . ASP A 1 96 ? -6.249 -4.975 7.608 1.00 97.12 96 ASP A O 1
ATOM 789 N N . TRP A 1 97 ? -5.831 -5.964 5.626 1.00 97.69 97 TRP A N 1
ATOM 790 C CA . TRP A 1 97 ? -4.561 -5.310 5.383 1.00 97.69 97 TRP A CA 1
ATOM 791 C C . TRP A 1 97 ? -4.767 -3.973 4.686 1.00 97.69 97 TRP A C 1
ATOM 793 O O . TRP A 1 97 ? -5.667 -3.802 3.871 1.00 97.69 97 TRP A O 1
ATOM 803 N N . GLY A 1 98 ? -3.894 -3.028 4.986 1.00 97.12 98 GLY A N 1
ATOM 804 C CA . GLY A 1 98 ? -3.849 -1.714 4.387 1.00 97.12 98 GLY A CA 1
ATOM 805 C C . GLY A 1 98 ? -2.449 -1.364 3.910 1.00 97.12 98 GLY A C 1
ATOM 806 O O . GLY A 1 98 ? -1.451 -1.950 4.336 1.00 97.12 98 GLY A O 1
ATOM 807 N N . LEU A 1 99 ? -2.407 -0.384 3.020 1.00 96.62 99 LEU A N 1
ATOM 808 C CA . LEU A 1 99 ? -1.214 0.269 2.505 1.00 96.62 99 LEU A CA 1
ATOM 809 C C . LEU A 1 99 ? -1.476 1.774 2.517 1.00 96.62 99 LEU A C 1
ATOM 811 O O . LEU A 1 99 ? -2.486 2.211 1.970 1.00 96.62 99 LEU A O 1
ATOM 815 N N . PHE A 1 100 ? -0.568 2.557 3.090 1.00 96.38 100 PHE A N 1
ATOM 816 C CA . PHE A 1 100 ? -0.527 3.998 2.874 1.00 96.38 100 PHE A CA 1
ATOM 817 C C . PHE A 1 100 ? 0.638 4.332 1.955 1.00 96.38 100 PHE A C 1
ATOM 819 O O . PHE A 1 100 ? 1.799 4.043 2.273 1.00 96.38 100 PHE A O 1
ATOM 826 N N . CYS A 1 101 ? 0.332 4.967 0.831 1.00 93.75 101 CYS A N 1
ATOM 827 C CA . CYS A 1 101 ? 1.343 5.494 -0.071 1.00 93.75 101 CYS A CA 1
ATOM 828 C C . CYS A 1 101 ? 0.959 6.879 -0.580 1.00 93.75 101 CYS A C 1
ATOM 830 O O . CYS A 1 101 ? -0.224 7.189 -0.725 1.00 93.75 101 CYS A O 1
ATOM 832 N N . TYR A 1 102 ? 1.967 7.687 -0.888 1.00 90.44 102 TYR A N 1
ATOM 833 C CA . TYR A 1 102 ? 1.796 9.010 -1.477 1.00 90.44 102 TYR A CA 1
ATOM 834 C C . TYR A 1 102 ? 2.462 9.104 -2.840 1.00 90.44 102 TYR A C 1
ATOM 836 O O . TYR A 1 102 ? 3.415 8.381 -3.143 1.00 90.44 102 TYR A O 1
ATOM 844 N N . THR A 1 103 ? 1.935 9.991 -3.681 1.00 86.50 103 THR A N 1
ATOM 845 C CA . THR A 1 103 ? 2.510 10.243 -5.003 1.00 86.50 103 THR A CA 1
ATOM 846 C C . THR A 1 103 ? 3.845 10.965 -4.859 1.00 86.50 103 THR A C 1
ATOM 848 O O . THR A 1 103 ? 3.932 12.035 -4.258 1.00 86.50 103 THR A O 1
ATOM 851 N N . ASP A 1 104 ? 4.894 10.396 -5.448 1.00 79.94 104 ASP A N 1
ATOM 852 C CA . ASP A 1 104 ? 6.260 10.942 -5.409 1.00 79.94 104 ASP A CA 1
ATOM 853 C C . ASP A 1 104 ? 6.510 11.920 -6.570 1.00 79.94 104 ASP A C 1
ATOM 855 O O . ASP A 1 104 ? 7.606 12.039 -7.116 1.00 79.94 104 ASP A O 1
ATOM 859 N N . ALA A 1 105 ? 5.439 12.569 -7.029 1.00 69.88 105 ALA A N 1
ATOM 860 C CA . ALA A 1 105 ? 5.501 13.560 -8.086 1.00 69.88 105 ALA A CA 1
ATOM 861 C C . ALA A 1 105 ? 6.058 14.885 -7.539 1.00 69.88 105 ALA A C 1
ATOM 863 O O . ALA A 1 105 ? 6.048 15.152 -6.338 1.00 69.88 105 ALA A O 1
ATOM 864 N N . SER A 1 106 ? 6.527 15.768 -8.421 1.00 63.59 106 SER A N 1
ATOM 865 C CA . SER A 1 106 ? 6.943 17.106 -7.986 1.00 63.59 106 SER A CA 1
ATOM 866 C C . SER A 1 106 ? 5.762 17.878 -7.362 1.00 63.59 106 SER A C 1
ATOM 868 O O . SER A 1 106 ? 4.655 17.825 -7.908 1.00 63.59 106 SER A O 1
ATOM 870 N N . PRO A 1 107 ? 5.972 18.682 -6.297 1.00 60.34 107 PRO A N 1
ATOM 871 C CA . PRO A 1 107 ? 4.895 19.438 -5.642 1.00 60.34 107 PRO A CA 1
ATOM 872 C C . PRO A 1 107 ? 4.080 20.326 -6.598 1.00 60.34 107 PRO A C 1
ATOM 874 O O . PRO A 1 107 ? 2.879 20.504 -6.422 1.00 60.34 107 PRO A O 1
ATOM 877 N N . GLY A 1 108 ? 4.707 20.840 -7.664 1.00 55.91 108 GLY A N 1
ATOM 878 C CA . GLY A 1 108 ? 4.053 21.684 -8.673 1.00 55.91 108 GLY A CA 1
ATOM 879 C C . GLY A 1 108 ? 2.993 20.991 -9.542 1.00 55.91 108 GLY A C 1
ATOM 880 O O . GLY A 1 108 ? 2.294 21.682 -10.278 1.00 55.91 108 GLY A O 1
ATOM 881 N N . ILE A 1 109 ? 2.864 19.661 -9.473 1.00 58.25 109 ILE A N 1
ATOM 882 C CA . ILE A 1 109 ? 1.859 18.875 -10.212 1.00 58.25 109 ILE A CA 1
ATOM 883 C C . ILE A 1 109 ? 0.967 18.026 -9.290 1.00 58.25 109 ILE A C 1
ATOM 885 O O . ILE A 1 109 ? 0.326 17.090 -9.759 1.00 58.25 109 ILE A O 1
ATOM 889 N N . GLY A 1 110 ? 0.908 18.356 -7.994 1.00 56.22 110 GLY A N 1
ATOM 890 C CA . GLY A 1 110 ? 0.076 17.640 -7.018 1.00 56.22 110 GLY A CA 1
ATOM 891 C C . GLY A 1 110 ? 0.760 16.445 -6.350 1.00 56.22 110 GLY A C 1
ATOM 892 O O . GLY A 1 110 ? 0.078 15.538 -5.888 1.00 56.22 110 GLY A O 1
ATOM 893 N N . GLY A 1 111 ? 2.095 16.426 -6.309 1.00 62.38 111 GLY A N 1
ATOM 894 C CA . GLY A 1 111 ? 2.836 15.441 -5.522 1.00 62.38 111 GLY A CA 1
ATOM 895 C C . GLY A 1 111 ? 2.701 15.642 -4.013 1.00 62.38 111 GLY A C 1
ATOM 896 O O . GLY A 1 111 ? 2.490 16.763 -3.549 1.00 62.38 111 GLY A O 1
ATOM 897 N N . GLY A 1 112 ? 2.856 14.554 -3.256 1.00 72.25 112 GLY A N 1
ATOM 898 C CA . GLY A 1 112 ? 2.801 14.545 -1.790 1.00 72.25 112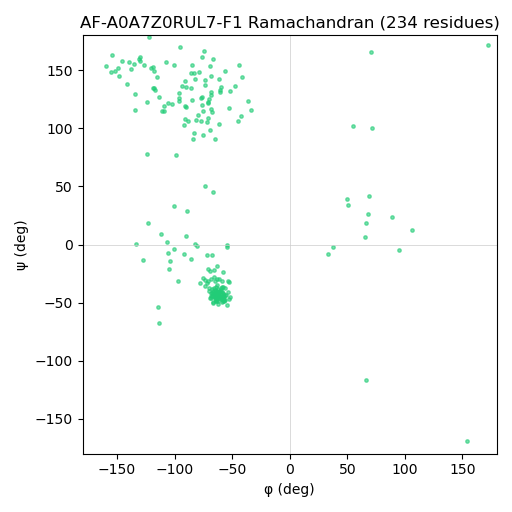 GLY A CA 1
ATOM 899 C C . GLY A 1 112 ? 1.436 14.202 -1.188 1.00 72.25 112 GLY A C 1
ATOM 900 O O . GLY A 1 112 ? 1.349 14.048 0.025 1.00 72.25 112 GLY A O 1
ATOM 901 N N . VAL A 1 113 ? 0.396 14.033 -2.011 1.00 80.88 113 VAL A N 1
ATOM 902 C CA . VAL A 1 113 ? -0.925 13.564 -1.558 1.00 80.88 113 VAL A CA 1
ATOM 903 C C . VAL A 1 113 ? -0.865 12.053 -1.337 1.00 80.88 113 VAL A C 1
ATOM 905 O O . VAL A 1 113 ? -0.435 11.307 -2.228 1.00 80.88 113 VAL A O 1
ATOM 908 N N . GLY A 1 114 ? -1.260 11.624 -0.140 1.00 89.81 114 GLY A N 1
ATOM 909 C CA . GLY A 1 114 ? -1.272 10.232 0.299 1.00 89.81 114 GLY A CA 1
ATOM 910 C C . GLY A 1 114 ? -2.680 9.666 0.396 1.00 89.81 114 GLY A C 1
ATOM 911 O O . GLY A 1 114 ? -3.647 10.405 0.531 1.00 89.81 114 GLY A O 1
ATOM 912 N N . ALA A 1 115 ? -2.802 8.345 0.313 1.00 93.25 115 ALA A N 1
ATOM 913 C CA . ALA A 1 115 ? -4.080 7.672 0.509 1.00 93.25 115 ALA A CA 1
ATOM 914 C C . ALA A 1 115 ? -3.890 6.281 1.113 1.00 93.25 115 ALA A C 1
ATOM 916 O O . ALA A 1 115 ? -2.878 5.611 0.874 1.00 93.25 115 ALA A O 1
ATOM 917 N N . PHE A 1 116 ? -4.906 5.840 1.856 1.00 96.00 116 PHE A N 1
ATOM 918 C CA . PHE A 1 116 ? -5.037 4.455 2.290 1.00 96.00 116 PHE A CA 1
ATOM 919 C C . PHE A 1 116 ? -5.731 3.601 1.226 1.00 96.00 116 PHE A C 1
ATOM 921 O O . PHE A 1 116 ? -6.788 3.953 0.700 1.00 96.00 116 PHE A O 1
ATOM 928 N N . TYR A 1 117 ? -5.159 2.426 0.985 1.00 96.19 117 TYR A N 1
ATOM 929 C CA . TYR A 1 117 ? -5.737 1.355 0.182 1.00 96.19 117 TYR A CA 1
ATOM 930 C C . TYR A 1 117 ? -5.910 0.128 1.059 1.00 96.19 117 TYR A C 1
ATOM 932 O O . TYR A 1 117 ? -4.987 -0.235 1.789 1.00 96.19 117 TYR A O 1
ATOM 940 N N . TRP A 1 118 ? -7.069 -0.517 0.971 1.00 97.56 118 TRP A N 1
ATOM 941 C CA . TRP A 1 118 ? -7.428 -1.636 1.833 1.00 97.56 118 TRP A CA 1
ATOM 942 C C . TRP A 1 118 ? -7.650 -2.932 1.047 1.00 97.56 118 TRP A C 1
ATOM 944 O O . TRP A 1 118 ? -8.056 -2.945 -0.123 1.00 97.56 118 TRP A O 1
ATOM 954 N N . PHE A 1 119 ? -7.342 -4.043 1.710 1.00 97.25 119 PHE A N 1
ATOM 955 C CA . PHE A 1 119 ? -7.179 -5.359 1.115 1.00 97.25 119 PHE A CA 1
ATOM 956 C C . PHE A 1 119 ? -7.601 -6.458 2.091 1.00 97.25 119 PHE A C 1
ATOM 958 O O . PHE A 1 119 ? -7.325 -6.385 3.284 1.00 97.25 119 PHE A O 1
ATOM 965 N N . SER A 1 120 ? -8.182 -7.539 1.575 1.00 96.38 120 SER A N 1
ATOM 966 C CA . SER A 1 120 ? -8.547 -8.707 2.386 1.00 96.38 120 SER A CA 1
ATOM 967 C C . SER A 1 120 ? -7.347 -9.455 2.970 1.00 96.38 120 SER A C 1
ATOM 969 O O . SER A 1 120 ? -7.487 -10.214 3.927 1.00 96.38 120 SER A O 1
ATOM 971 N N . SER A 1 121 ? -6.160 -9.301 2.379 1.00 96.94 121 SER A N 1
ATOM 972 C CA . SER A 1 121 ? -4.972 -10.036 2.798 1.00 96.94 121 SER A CA 1
ATOM 973 C C . SER A 1 121 ? -3.673 -9.314 2.453 1.00 96.94 121 SER A C 1
ATOM 975 O O . SER A 1 121 ? -3.617 -8.449 1.578 1.00 96.94 121 SER A O 1
ATOM 977 N N . ARG A 1 122 ? -2.586 -9.745 3.096 1.00 95.75 122 ARG A N 1
ATOM 978 C CA . ARG A 1 122 ? -1.221 -9.333 2.753 1.00 95.75 122 ARG A CA 1
ATOM 979 C C . ARG A 1 122 ? -0.853 -9.650 1.301 1.00 95.75 122 ARG A C 1
ATOM 981 O O . ARG A 1 122 ? -0.151 -8.878 0.658 1.00 95.75 122 ARG A O 1
ATOM 988 N N . GLU A 1 123 ? -1.317 -10.780 0.778 1.00 94.94 123 GLU A N 1
ATOM 989 C CA . GLU A 1 123 ? -1.006 -11.188 -0.595 1.00 94.94 123 GLU A CA 1
ATOM 990 C C . GLU A 1 123 ? -1.669 -10.286 -1.637 1.00 94.94 123 GLU A C 1
ATOM 992 O O . GLU A 1 123 ? -1.107 -10.044 -2.710 1.00 94.94 123 GLU A O 1
ATOM 997 N N . ASP A 1 124 ? -2.826 -9.723 -1.297 1.00 95.25 124 ASP A N 1
ATOM 998 C CA . ASP A 1 124 ? -3.496 -8.723 -2.121 1.00 95.25 124 ASP A CA 1
ATOM 999 C C . ASP A 1 124 ? -2.722 -7.394 -2.118 1.00 95.25 124 ASP A C 1
ATOM 1001 O O . ASP A 1 124 ? -2.589 -6.779 -3.176 1.00 95.25 124 ASP A O 1
ATOM 1005 N N . VAL A 1 125 ? -2.126 -6.994 -0.982 1.00 96.56 125 VAL A N 1
ATOM 1006 C CA . VAL A 1 125 ? -1.207 -5.835 -0.914 1.00 96.56 125 VAL A CA 1
ATOM 1007 C C . VAL A 1 125 ? -0.019 -6.043 -1.852 1.00 96.56 125 VAL A C 1
ATOM 1009 O O . VAL A 1 125 ? 0.304 -5.179 -2.662 1.00 96.56 125 VAL A O 1
ATOM 1012 N N . PHE A 1 126 ? 0.624 -7.208 -1.784 1.00 95.06 126 PHE A N 1
ATOM 1013 C CA . PHE A 1 126 ? 1.751 -7.550 -2.654 1.00 95.06 126 PHE A CA 1
ATOM 1014 C C . PHE A 1 126 ? 1.369 -7.559 -4.134 1.00 95.06 126 PHE A C 1
ATOM 1016 O O . PHE A 1 126 ? 2.081 -6.996 -4.968 1.00 95.06 126 PHE A O 1
ATOM 1023 N N . SER A 1 127 ? 0.213 -8.132 -4.464 1.00 93.44 127 SER A N 1
ATOM 1024 C CA . SER A 1 127 ? -0.306 -8.126 -5.831 1.00 93.44 127 SER A CA 1
ATOM 1025 C C . SER A 1 127 ? -0.576 -6.704 -6.323 1.00 93.44 127 SER A C 1
ATOM 1027 O O . SER A 1 127 ? -0.221 -6.368 -7.451 1.00 93.44 127 SER A O 1
ATOM 1029 N N . PHE A 1 128 ? -1.137 -5.844 -5.472 1.00 94.94 128 PHE A N 1
ATOM 1030 C CA . PHE A 1 128 ? -1.370 -4.436 -5.778 1.00 94.94 128 PHE A CA 1
ATOM 1031 C C . PHE A 1 128 ? -0.064 -3.671 -6.023 1.00 94.94 128 PHE A C 1
ATOM 1033 O O . PHE A 1 128 ? 0.054 -2.966 -7.026 1.00 94.94 128 PHE A O 1
ATOM 1040 N N . ILE A 1 129 ? 0.947 -3.871 -5.175 1.00 94.56 129 ILE A N 1
ATOM 1041 C CA . ILE A 1 129 ? 2.271 -3.258 -5.341 1.00 94.56 129 ILE A CA 1
ATOM 1042 C C . ILE A 1 129 ? 2.885 -3.642 -6.691 1.00 94.56 129 ILE A C 1
ATOM 1044 O O . ILE A 1 129 ? 3.383 -2.774 -7.395 1.00 94.56 129 ILE A O 1
ATOM 1048 N N . CYS A 1 130 ? 2.820 -4.910 -7.099 1.00 90.50 130 CYS A N 1
ATOM 1049 C CA . CYS A 1 130 ? 3.421 -5.347 -8.363 1.00 90.50 130 CYS A CA 1
ATOM 1050 C C . CYS A 1 130 ? 2.596 -4.980 -9.605 1.00 90.50 130 CYS A C 1
ATOM 1052 O O . CYS A 1 130 ? 3.157 -4.791 -10.684 1.00 90.50 130 CYS A O 1
ATOM 1054 N N . GLN A 1 131 ? 1.266 -4.953 -9.505 1.00 88.62 131 GLN A N 1
ATOM 1055 C CA . GLN A 1 131 ? 0.386 -4.866 -10.678 1.00 88.62 131 GLN A CA 1
ATOM 1056 C C . GLN A 1 131 ? -0.241 -3.494 -10.888 1.00 88.62 131 GLN A C 1
ATOM 1058 O O . GLN A 1 131 ? -0.682 -3.211 -11.997 1.00 88.62 131 GLN A O 1
ATOM 1063 N N . VAL A 1 132 ? -0.313 -2.667 -9.848 1.00 91.62 132 VAL A N 1
ATOM 1064 C CA . VAL A 1 132 ? -1.053 -1.403 -9.886 1.00 91.62 132 VAL A CA 1
ATOM 1065 C C . VAL A 1 132 ? -0.111 -0.218 -9.745 1.00 91.62 132 VAL A C 1
ATOM 1067 O O . VAL A 1 132 ? -0.092 0.639 -10.626 1.00 91.62 132 VAL A O 1
ATOM 1070 N N . LEU A 1 133 ? 0.725 -0.194 -8.700 1.00 91.06 133 LEU A N 1
ATOM 1071 C CA . LEU A 1 133 ? 1.590 0.958 -8.418 1.00 91.06 133 LEU A CA 1
ATOM 1072 C C . LEU A 1 133 ? 2.498 1.376 -9.591 1.00 91.06 133 LEU A C 1
ATOM 1074 O O . LEU A 1 133 ? 2.516 2.569 -9.887 1.00 91.06 133 LEU A O 1
ATOM 1078 N N . PRO A 1 134 ? 3.168 0.469 -10.337 1.00 89.06 134 PRO A N 1
ATOM 1079 C CA . PRO A 1 134 ? 4.024 0.846 -11.468 1.00 89.06 134 PRO A CA 1
ATOM 1080 C C . PRO A 1 134 ? 3.311 1.627 -12.568 1.00 89.06 134 PRO A C 1
ATOM 1082 O O . PRO A 1 134 ? 3.962 2.330 -13.331 1.00 89.06 134 PRO A O 1
ATOM 1085 N N . PHE A 1 135 ? 1.990 1.477 -12.663 1.00 86.69 135 PHE A N 1
ATOM 1086 C CA . PHE A 1 135 ? 1.151 2.075 -13.696 1.00 86.69 135 PHE A CA 1
ATOM 1087 C C . PHE A 1 135 ? 0.314 3.246 -13.159 1.00 86.69 135 PHE A C 1
ATOM 1089 O O . PHE A 1 135 ? -0.492 3.808 -13.900 1.00 86.69 135 PHE A O 1
ATOM 1096 N N . HIS A 1 136 ? 0.466 3.608 -11.878 1.00 79.75 136 HIS A N 1
ATOM 1097 C CA . HIS A 1 136 ? -0.341 4.651 -11.248 1.00 79.75 136 HIS A CA 1
ATOM 1098 C C . HIS A 1 136 ? -0.012 6.048 -11.782 1.00 79.75 136 HIS A C 1
ATOM 1100 O O . HIS A 1 136 ? -0.921 6.821 -12.098 1.00 79.75 136 HIS A O 1
ATOM 1106 N N . SER A 1 137 ? 1.275 6.381 -11.898 1.00 68.94 137 SER A N 1
ATOM 1107 C CA . SER A 1 137 ? 1.688 7.669 -12.440 1.00 68.94 137 SER A CA 1
ATOM 1108 C C . SER A 1 137 ? 1.881 7.565 -13.950 1.00 68.94 137 SER A C 1
ATOM 1110 O O . SER A 1 137 ? 2.432 6.599 -14.476 1.00 68.94 137 SER A O 1
ATOM 1112 N N . SER A 1 138 ? 1.463 8.605 -14.672 1.00 57.00 138 SER A N 1
ATOM 1113 C CA . SER A 1 138 ? 1.871 8.838 -16.059 1.00 57.00 138 SER A CA 1
ATOM 1114 C C . SER A 1 138 ? 3.325 9.318 -16.091 1.00 57.00 138 SER A C 1
ATOM 1116 O O . SER A 1 138 ? 3.588 10.395 -16.630 1.00 57.00 138 SER A O 1
ATOM 1118 N N . GLY A 1 139 ? 4.219 8.592 -15.406 1.00 51.31 139 GLY A N 1
ATOM 1119 C CA . GLY A 1 139 ? 5.617 8.943 -15.194 1.00 51.31 139 GLY A CA 1
ATOM 1120 C C . GLY A 1 139 ? 6.263 9.451 -16.476 1.00 51.31 139 GLY A C 1
ATOM 1121 O O . GLY A 1 139 ? 5.801 9.165 -17.586 1.00 51.31 139 GLY A O 1
ATOM 1122 N N . HIS A 1 140 ? 7.304 10.269 -16.323 1.00 54.16 140 HIS A N 1
ATOM 1123 C CA . HIS A 1 140 ? 8.059 10.808 -17.450 1.00 54.16 140 HIS A CA 1
ATOM 1124 C C . HIS A 1 140 ? 8.288 9.728 -18.514 1.00 54.16 140 HIS A C 1
ATOM 1126 O O . HIS A 1 140 ? 8.505 8.573 -18.173 1.00 54.16 140 HIS A O 1
ATOM 1132 N N . SER A 1 141 ? 8.266 10.100 -19.798 1.00 49.28 141 SER A N 1
ATOM 1133 C CA . SER A 1 141 ? 8.290 9.189 -20.961 1.00 49.28 141 SER A CA 1
ATOM 1134 C C . SER A 1 141 ? 9.447 8.172 -21.019 1.00 49.28 141 SER A C 1
ATOM 1136 O O . SER A 1 141 ? 9.538 7.419 -21.985 1.00 49.28 141 SER A O 1
ATOM 1138 N N . TYR A 1 142 ? 10.344 8.192 -20.036 1.00 51.22 142 TYR A N 1
ATOM 1139 C CA . TYR A 1 142 ? 11.500 7.323 -19.870 1.00 51.22 142 TYR A CA 1
ATOM 1140 C C . TYR A 1 142 ? 11.305 6.238 -18.793 1.00 51.22 142 TYR A C 1
ATOM 1142 O O . TYR A 1 142 ? 12.066 5.277 -18.785 1.00 51.22 142 TYR A O 1
ATOM 1150 N N . ASP A 1 143 ? 10.290 6.333 -17.924 1.00 67.75 143 ASP A N 1
ATOM 1151 C CA . ASP A 1 143 ? 9.986 5.283 -16.947 1.00 67.75 143 ASP A CA 1
ATOM 1152 C C . ASP A 1 143 ? 9.280 4.106 -17.637 1.00 67.75 143 ASP A C 1
ATOM 1154 O O . ASP A 1 143 ? 8.201 4.254 -18.213 1.00 67.75 143 ASP A O 1
ATOM 1158 N N . ASN A 1 144 ? 9.884 2.914 -17.580 1.00 77.00 144 ASN A N 1
ATOM 1159 C CA . ASN A 1 144 ? 9.282 1.684 -18.094 1.00 77.00 144 ASN A CA 1
ATOM 1160 C C . ASN A 1 144 ? 8.496 0.975 -16.969 1.00 77.00 144 ASN A C 1
ATOM 1162 O O . ASN A 1 144 ? 9.106 0.306 -16.126 1.00 77.00 144 ASN A O 1
ATOM 1166 N N . PRO A 1 145 ? 7.153 1.062 -16.940 1.00 81.06 145 PRO A N 1
ATOM 1167 C CA . PRO A 1 145 ? 6.355 0.504 -15.849 1.00 81.06 145 PRO A CA 1
ATOM 1168 C C . PRO A 1 145 ? 6.433 -1.028 -15.785 1.00 81.06 145 PRO A C 1
ATOM 1170 O O . PRO A 1 145 ? 6.366 -1.606 -14.702 1.00 81.06 145 PRO A O 1
ATOM 1173 N N . HIS A 1 146 ? 6.660 -1.704 -16.916 1.00 81.38 146 HIS A N 1
ATOM 1174 C CA . HIS A 1 146 ? 6.848 -3.156 -16.940 1.00 81.38 146 HIS A CA 1
ATOM 1175 C C . HIS A 1 146 ? 8.195 -3.574 -16.340 1.00 81.38 146 HIS A C 1
ATOM 1177 O O . HIS A 1 146 ? 8.284 -4.624 -15.704 1.00 81.38 146 HIS A O 1
ATOM 1183 N N . LEU A 1 147 ? 9.239 -2.756 -16.507 1.00 79.94 147 LEU A N 1
ATOM 1184 C CA . LEU A 1 147 ? 10.526 -2.976 -15.846 1.00 79.94 147 LEU A CA 1
ATOM 1185 C C . LEU A 1 147 ? 10.376 -2.856 -14.324 1.00 79.94 147 LEU A C 1
ATOM 1187 O O . LEU A 1 147 ? 10.768 -3.773 -13.602 1.00 79.94 147 LEU A O 1
ATOM 1191 N N . LYS A 1 148 ? 9.722 -1.784 -13.853 1.00 84.62 148 LYS A N 1
ATOM 1192 C CA . LYS A 1 148 ? 9.421 -1.581 -12.426 1.00 84.62 148 LYS A CA 1
ATOM 1193 C C . LYS A 1 148 ? 8.576 -2.726 -11.868 1.00 84.62 148 LYS A C 1
ATOM 1195 O O . LYS A 1 148 ? 8.939 -3.310 -10.855 1.00 84.62 148 LYS A O 1
ATOM 1200 N N . GLN A 1 149 ? 7.508 -3.130 -12.559 1.00 84.44 149 GLN A N 1
ATOM 1201 C CA . GLN A 1 149 ? 6.687 -4.285 -12.175 1.00 84.44 149 GLN A CA 1
ATOM 1202 C C . GLN A 1 149 ? 7.526 -5.553 -11.943 1.00 84.44 149 GLN A C 1
ATOM 1204 O O . GLN A 1 149 ? 7.323 -6.245 -10.944 1.00 84.44 149 GLN A O 1
ATOM 1209 N N . ARG A 1 150 ? 8.482 -5.856 -12.834 1.00 79.50 150 ARG A N 1
ATOM 1210 C CA . ARG A 1 150 ? 9.373 -7.018 -12.677 1.00 79.50 150 ARG A CA 1
ATOM 1211 C C . ARG A 1 150 ? 10.277 -6.877 -11.453 1.00 79.50 150 ARG A C 1
ATOM 1213 O O . ARG A 1 150 ? 10.361 -7.819 -10.671 1.00 79.50 150 ARG A O 1
ATOM 1220 N N . GLN A 1 151 ? 10.901 -5.713 -11.260 1.00 81.44 151 GLN A N 1
ATOM 1221 C CA . GLN A 1 151 ? 11.745 -5.437 -10.088 1.00 81.44 151 GLN A CA 1
ATOM 1222 C C . GLN A 1 151 ? 10.965 -5.618 -8.777 1.00 81.44 151 GLN A C 1
ATOM 1224 O O . GLN A 1 151 ? 11.431 -6.305 -7.869 1.00 81.44 151 GLN A O 1
ATOM 1229 N N . LEU A 1 152 ? 9.742 -5.087 -8.704 1.00 86.25 152 LEU A N 1
ATOM 1230 C CA . LEU A 1 152 ? 8.872 -5.253 -7.538 1.00 86.25 152 LEU A CA 1
ATOM 1231 C C . LEU A 1 152 ? 8.503 -6.716 -7.300 1.00 86.25 152 LEU A C 1
ATOM 1233 O O . LEU A 1 152 ? 8.495 -7.151 -6.154 1.00 86.25 152 LEU A O 1
ATOM 1237 N N . GLY A 1 153 ? 8.237 -7.484 -8.362 1.00 83.19 153 GLY A N 1
ATOM 1238 C CA . GLY A 1 153 ? 7.958 -8.918 -8.260 1.00 83.19 153 GLY A CA 1
ATOM 1239 C C . GLY A 1 153 ? 9.093 -9.697 -7.591 1.00 83.19 153 GLY A C 1
ATOM 1240 O O . GLY A 1 153 ? 8.833 -10.536 -6.732 1.00 83.19 153 GLY A O 1
ATOM 1241 N N . VAL A 1 154 ? 10.349 -9.377 -7.920 1.00 81.00 154 VAL A N 1
ATOM 1242 C CA . VAL A 1 154 ? 11.531 -9.994 -7.289 1.00 81.00 154 VAL A CA 1
ATOM 1243 C C . VAL A 1 154 ? 11.614 -9.646 -5.803 1.00 81.00 154 VAL A C 1
ATOM 1245 O O . VAL A 1 154 ? 11.846 -10.529 -4.978 1.00 81.00 154 VAL A O 1
ATOM 1248 N N . ILE A 1 155 ? 11.405 -8.375 -5.452 1.00 82.56 155 ILE A N 1
ATOM 1249 C CA . ILE A 1 155 ? 11.464 -7.907 -4.060 1.00 82.56 155 ILE A CA 1
ATOM 1250 C C . ILE A 1 155 ? 10.355 -8.563 -3.229 1.00 82.56 155 ILE A C 1
ATOM 1252 O O . ILE A 1 155 ? 10.631 -9.133 -2.176 1.00 82.56 155 ILE A O 1
ATOM 1256 N N . VAL A 1 156 ? 9.114 -8.548 -3.725 1.00 88.56 156 VAL A N 1
ATOM 1257 C CA . VAL A 1 156 ? 7.958 -9.179 -3.070 1.00 88.56 156 VAL A CA 1
ATOM 1258 C C . VAL A 1 156 ? 8.186 -10.673 -2.858 1.00 88.56 156 VAL A C 1
ATOM 1260 O O . VAL A 1 156 ? 7.898 -11.186 -1.778 1.00 88.56 156 VAL A O 1
ATOM 1263 N N . GLU A 1 157 ? 8.740 -11.381 -3.841 1.00 84.25 157 GLU A N 1
ATOM 1264 C CA . GLU A 1 157 ? 9.015 -12.809 -3.688 1.00 84.25 157 GLU A CA 1
ATOM 1265 C C . GLU A 1 157 ? 10.103 -13.071 -2.641 1.00 84.25 157 GLU A C 1
ATOM 1267 O O . GLU A 1 157 ? 9.947 -13.944 -1.786 1.00 84.25 157 GLU A O 1
ATOM 1272 N N . ALA A 1 158 ? 11.167 -12.262 -2.628 1.00 77.81 158 ALA A N 1
ATOM 1273 C CA . ALA A 1 158 ? 12.197 -12.338 -1.596 1.00 77.81 158 ALA A CA 1
ATOM 1274 C C . ALA A 1 158 ? 11.618 -12.107 -0.187 1.00 77.81 158 ALA A C 1
ATOM 1276 O O . ALA A 1 158 ? 12.033 -12.770 0.767 1.00 77.81 158 ALA A O 1
ATOM 1277 N N . MET A 1 159 ? 10.633 -11.215 -0.050 1.00 86.44 159 MET A N 1
ATOM 1278 C CA . MET A 1 159 ? 9.903 -11.018 1.204 1.00 86.44 159 MET A CA 1
ATOM 1279 C C . MET A 1 159 ? 9.033 -12.225 1.567 1.00 86.44 159 MET A C 1
ATOM 1281 O O . MET A 1 159 ? 9.072 -12.677 2.711 1.00 86.44 159 MET A O 1
ATOM 1285 N N . ARG A 1 160 ? 8.269 -12.771 0.611 1.00 84.19 160 ARG A N 1
ATOM 1286 C CA . ARG A 1 160 ? 7.375 -13.925 0.823 1.00 84.19 160 ARG A CA 1
ATOM 1287 C C . ARG A 1 160 ? 8.111 -15.143 1.359 1.00 84.19 160 ARG A C 1
ATOM 1289 O O . ARG A 1 160 ? 7.657 -15.773 2.309 1.00 84.19 160 ARG A O 1
ATOM 1296 N N . ILE A 1 161 ? 9.263 -15.463 0.776 1.00 83.06 161 ILE A N 1
ATOM 1297 C CA . ILE A 1 161 ? 10.063 -16.623 1.192 1.00 83.06 161 ILE A CA 1
ATOM 1298 C C . ILE A 1 161 ? 10.950 -16.333 2.418 1.00 83.06 161 ILE A C 1
ATOM 1300 O O . ILE A 1 161 ? 11.716 -17.202 2.845 1.00 83.06 161 ILE A O 1
ATOM 1304 N N . GLY A 1 162 ? 10.890 -15.113 2.963 1.00 80.44 162 GLY A N 1
ATOM 1305 C CA . GLY A 1 162 ? 11.686 -14.675 4.108 1.00 80.44 162 GLY A CA 1
ATOM 1306 C C . GLY A 1 162 ? 13.186 -14.558 3.821 1.00 80.44 162 GLY A C 1
ATOM 1307 O O . GLY A 1 162 ? 13.993 -14.726 4.735 1.00 80.44 162 GLY A O 1
ATOM 1308 N N . ALA A 1 163 ? 13.579 -14.321 2.565 1.00 73.81 163 ALA A N 1
ATOM 1309 C CA . ALA A 1 163 ? 14.972 -14.054 2.201 1.00 73.81 163 ALA A CA 1
ATOM 1310 C C . ALA A 1 163 ? 15.419 -12.650 2.637 1.00 73.81 163 ALA A C 1
ATOM 1312 O O . ALA A 1 163 ? 16.583 -12.464 2.987 1.00 73.81 163 ALA A O 1
ATOM 1313 N N . ILE A 1 164 ? 14.488 -11.692 2.667 1.00 84.75 164 ILE A N 1
ATOM 1314 C CA . ILE A 1 164 ? 14.682 -10.348 3.224 1.00 84.75 164 ILE A CA 1
ATOM 1315 C C . ILE A 1 164 ? 13.591 -10.034 4.254 1.00 84.75 164 ILE A C 1
ATOM 1317 O O . ILE A 1 164 ? 12.501 -10.606 4.217 1.00 84.75 164 ILE A O 1
ATOM 1321 N N . SER A 1 165 ? 13.898 -9.144 5.200 1.00 86.81 165 SER A N 1
ATOM 1322 C CA . SER A 1 165 ? 12.937 -8.693 6.213 1.00 86.81 165 SER A CA 1
ATOM 1323 C C . SER A 1 165 ? 11.909 -7.729 5.614 1.00 86.81 165 SER A C 1
ATOM 1325 O O . SER A 1 165 ? 12.108 -7.190 4.528 1.00 86.81 165 SER A O 1
ATOM 1327 N N . GLU A 1 166 ? 10.822 -7.458 6.337 1.00 89.19 166 GLU A N 1
ATOM 1328 C CA . GLU A 1 166 ? 9.809 -6.497 5.879 1.00 89.19 166 GLU A CA 1
ATOM 1329 C C . GLU A 1 166 ? 10.346 -5.068 5.778 1.00 89.19 166 GLU A C 1
ATOM 1331 O O . GLU A 1 166 ? 10.041 -4.374 4.814 1.00 89.19 166 GLU A O 1
ATOM 1336 N N . ALA A 1 167 ? 11.182 -4.647 6.732 1.00 89.25 167 ALA A N 1
ATOM 1337 C CA . ALA A 1 167 ? 11.804 -3.325 6.716 1.00 89.25 167 ALA A CA 1
ATOM 1338 C C . ALA A 1 167 ? 12.771 -3.161 5.530 1.00 89.25 167 ALA A C 1
ATOM 1340 O O . ALA A 1 167 ? 12.770 -2.125 4.866 1.00 89.25 167 ALA A O 1
ATOM 1341 N N . GLU A 1 168 ? 13.566 -4.196 5.236 1.00 86.69 168 GLU A N 1
ATOM 1342 C CA . GLU A 1 168 ? 14.459 -4.199 4.073 1.00 86.69 168 GLU A CA 1
ATOM 1343 C C . GLU A 1 168 ? 13.661 -4.230 2.765 1.00 86.69 168 GLU A C 1
ATOM 1345 O O . GLU A 1 168 ? 13.931 -3.451 1.855 1.00 86.69 168 GLU A O 1
ATOM 1350 N N . GLY A 1 169 ? 12.626 -5.070 2.694 1.00 88.12 169 GLY A N 1
ATOM 1351 C CA . GLY A 1 169 ? 11.717 -5.131 1.556 1.00 88.12 169 GLY A CA 1
ATOM 1352 C C . GLY A 1 169 ? 11.062 -3.784 1.268 1.00 88.12 169 GLY A C 1
ATOM 1353 O O . GLY A 1 169 ? 11.128 -3.315 0.138 1.00 88.12 169 GLY A O 1
ATOM 1354 N N . LEU A 1 170 ? 10.520 -3.107 2.285 1.00 92.81 170 LEU A N 1
ATOM 1355 C CA . LEU A 1 170 ? 9.931 -1.772 2.141 1.00 92.81 170 LEU A CA 1
ATOM 1356 C C . LEU A 1 170 ? 10.939 -0.748 1.594 1.00 92.81 170 LEU A C 1
ATOM 1358 O O . LEU A 1 170 ? 10.620 -0.002 0.669 1.00 92.81 170 LEU A O 1
ATOM 1362 N N . SER A 1 171 ? 12.171 -0.750 2.113 1.00 89.12 171 SER A N 1
ATOM 1363 C CA . SER A 1 171 ? 13.263 0.098 1.614 1.00 89.12 171 SER A CA 1
ATOM 1364 C C . SER A 1 171 ? 13.552 -0.157 0.128 1.00 89.12 171 SER A C 1
ATOM 1366 O O . SER A 1 171 ? 13.670 0.787 -0.655 1.00 89.12 171 SER A O 1
ATOM 1368 N N . GLN A 1 172 ? 13.615 -1.423 -0.296 1.00 88.31 172 GLN A N 1
ATOM 1369 C CA . GLN A 1 172 ? 13.847 -1.786 -1.698 1.00 88.31 172 GLN A CA 1
ATOM 1370 C C . GLN A 1 172 ? 12.654 -1.457 -2.607 1.00 88.31 172 GLN A C 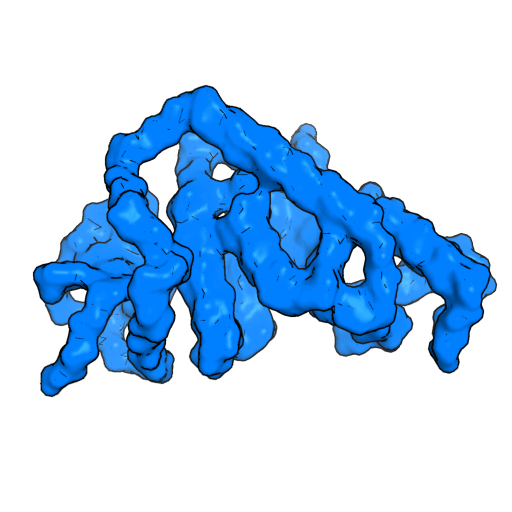1
ATOM 1372 O O . GLN A 1 172 ?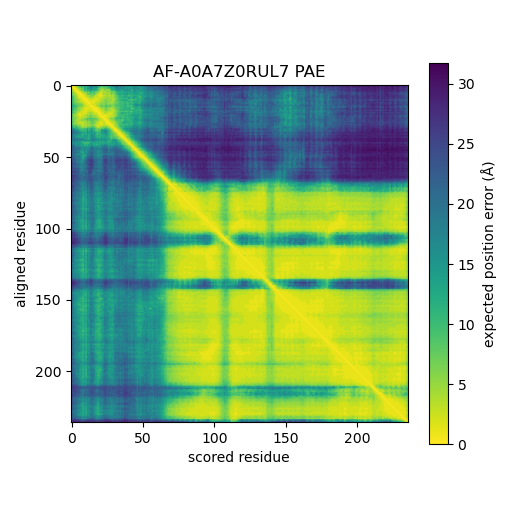 12.859 -0.956 -3.713 1.00 88.31 172 GLN A O 1
ATOM 1377 N N . LEU A 1 173 ? 11.418 -1.683 -2.148 1.00 92.25 173 LEU A N 1
ATOM 1378 C CA . LEU A 1 173 ? 10.205 -1.319 -2.889 1.00 92.25 173 LEU A CA 1
ATOM 1379 C C . LEU A 1 173 ? 10.166 0.189 -3.159 1.00 92.25 173 LEU A C 1
ATOM 1381 O O . LEU A 1 173 ? 9.962 0.598 -4.299 1.00 92.25 173 LEU A O 1
ATOM 1385 N N . ASN A 1 174 ? 10.444 1.011 -2.146 1.00 92.69 174 ASN A N 1
ATOM 1386 C CA . ASN A 1 174 ? 10.476 2.470 -2.275 1.00 92.69 174 ASN A CA 1
ATOM 1387 C C . ASN A 1 174 ? 11.574 2.961 -3.228 1.00 92.69 174 ASN A C 1
ATOM 1389 O O . ASN A 1 174 ? 11.333 3.873 -4.017 1.00 92.69 174 ASN A O 1
ATOM 1393 N N . LYS A 1 175 ? 12.749 2.312 -3.239 1.00 88.56 175 LYS A N 1
ATOM 1394 C CA . LYS A 1 175 ? 13.800 2.581 -4.240 1.00 88.56 175 LYS A CA 1
ATOM 1395 C C . LYS A 1 175 ? 13.333 2.272 -5.666 1.00 88.56 175 LYS A C 1
ATOM 1397 O O . LYS A 1 175 ? 13.593 3.056 -6.572 1.00 88.56 175 LYS A O 1
ATOM 1402 N N . ALA A 1 176 ? 12.627 1.161 -5.873 1.00 86.75 176 ALA A N 1
ATOM 1403 C CA . ALA A 1 176 ? 12.103 0.792 -7.191 1.00 86.75 176 ALA A CA 1
ATOM 1404 C C . ALA A 1 176 ? 10.944 1.706 -7.649 1.00 86.75 176 ALA A C 1
ATOM 1406 O O . ALA A 1 176 ? 10.788 1.982 -8.845 1.00 86.75 176 ALA A O 1
ATOM 1407 N N . LEU A 1 177 ? 10.153 2.213 -6.699 1.00 88.06 177 LEU A N 1
ATOM 1408 C CA . LEU A 1 177 ? 8.997 3.086 -6.928 1.00 88.06 177 LEU A CA 1
ATOM 1409 C C . LEU A 1 177 ? 9.324 4.590 -6.931 1.00 88.06 177 LEU A C 1
ATOM 1411 O O . LEU A 1 177 ? 8.403 5.402 -7.036 1.00 88.06 177 LEU A O 1
ATOM 1415 N N . VAL A 1 178 ? 10.604 4.978 -6.881 1.00 85.62 178 VAL A N 1
ATOM 1416 C CA . VAL A 1 178 ? 11.031 6.382 -7.041 1.00 85.62 178 VAL A CA 1
ATOM 1417 C C . VAL A 1 178 ? 10.351 7.020 -8.257 1.00 85.62 178 VAL A C 1
ATOM 1419 O O . VAL A 1 178 ? 10.255 6.389 -9.319 1.00 85.62 178 VAL A O 1
ATOM 1422 N N . ASN A 1 179 ? 9.878 8.261 -8.075 1.00 80.56 179 ASN A N 1
ATOM 1423 C CA . ASN A 1 179 ? 9.105 9.067 -9.036 1.00 80.56 179 ASN A CA 1
ATOM 1424 C C . ASN A 1 179 ? 7.707 8.518 -9.391 1.00 80.56 179 ASN A C 1
ATOM 1426 O O . ASN A 1 179 ? 7.029 9.055 -10.271 1.00 80.56 179 ASN A O 1
ATOM 1430 N N . VAL A 1 180 ? 7.253 7.456 -8.720 1.00 85.06 180 VAL A N 1
ATOM 1431 C CA . VAL A 1 180 ? 5.917 6.874 -8.900 1.00 85.06 180 VAL A CA 1
ATOM 1432 C C . VAL A 1 180 ? 5.104 7.064 -7.626 1.00 85.06 180 VAL A C 1
ATOM 1434 O O . VAL A 1 180 ? 4.156 7.850 -7.597 1.00 85.06 180 VAL A O 1
ATOM 1437 N N . CYS A 1 181 ? 5.500 6.385 -6.554 1.00 88.69 181 CYS A N 1
ATOM 1438 C CA . CYS A 1 181 ? 4.860 6.476 -5.250 1.00 88.69 181 CYS A CA 1
ATOM 1439 C C . CYS A 1 181 ? 5.816 6.009 -4.156 1.00 88.69 181 CYS A C 1
ATOM 1441 O O . CYS A 1 181 ? 6.660 5.151 -4.387 1.00 88.69 181 CYS A O 1
ATOM 1443 N N . GLN A 1 182 ? 5.632 6.507 -2.944 1.00 92.06 182 GLN A N 1
ATOM 1444 C CA . GLN A 1 182 ? 6.374 6.040 -1.779 1.00 92.06 182 GLN A CA 1
ATOM 1445 C C . GLN A 1 182 ? 5.403 5.422 -0.784 1.00 92.06 182 GLN A C 1
ATOM 1447 O O . GLN A 1 182 ? 4.350 5.989 -0.492 1.00 92.06 182 GLN A O 1
ATOM 1452 N N . ILE A 1 183 ? 5.753 4.244 -0.281 1.00 95.19 183 ILE A N 1
ATOM 1453 C CA . ILE A 1 183 ? 5.003 3.516 0.734 1.00 95.19 183 ILE A CA 1
ATOM 1454 C C . ILE A 1 183 ? 5.535 3.936 2.103 1.00 95.19 183 ILE A C 1
ATOM 1456 O O . ILE A 1 183 ? 6.706 3.709 2.417 1.00 95.19 183 ILE A O 1
ATOM 1460 N N . THR A 1 184 ? 4.668 4.512 2.932 1.00 93.94 184 THR A N 1
ATOM 1461 C CA . THR A 1 184 ? 5.018 4.922 4.303 1.00 93.94 184 THR A CA 1
ATOM 1462 C C . THR A 1 184 ? 4.609 3.864 5.320 1.00 93.94 184 THR A C 1
ATOM 1464 O O . THR A 1 184 ? 5.272 3.692 6.341 1.00 93.94 184 THR A O 1
ATOM 1467 N N . TRP A 1 185 ? 3.526 3.134 5.045 1.00 95.62 185 TRP A N 1
ATOM 1468 C CA . TRP A 1 185 ? 2.990 2.144 5.969 1.00 95.62 185 TRP A CA 1
ATOM 1469 C C . TRP A 1 185 ? 2.265 1.010 5.251 1.00 95.62 185 TRP A C 1
ATOM 1471 O O . TRP A 1 185 ? 1.643 1.205 4.208 1.00 95.62 185 TRP A O 1
ATOM 1481 N N . TRP A 1 186 ? 2.312 -0.169 5.864 1.00 96.31 186 TRP A N 1
ATOM 1482 C CA . TRP A 1 186 ? 1.433 -1.297 5.584 1.00 96.31 186 TRP A CA 1
ATOM 1483 C C . TRP A 1 186 ? 1.150 -2.066 6.875 1.00 96.31 186 TRP A C 1
ATOM 1485 O O . TRP A 1 186 ? 1.911 -1.988 7.840 1.00 96.31 186 TRP A O 1
ATOM 1495 N N . GLY A 1 187 ? 0.062 -2.817 6.920 1.00 96.38 187 GLY A N 1
ATOM 1496 C CA . GLY A 1 187 ? -0.287 -3.591 8.108 1.00 96.38 187 GLY A CA 1
ATOM 1497 C C . GLY A 1 187 ? -1.777 -3.830 8.197 1.00 96.38 187 GLY A C 1
ATOM 1498 O O . GLY A 1 187 ? -2.505 -3.566 7.252 1.00 96.38 187 GLY A O 1
ATOM 1499 N N . THR A 1 188 ? -2.246 -4.330 9.332 1.00 97.12 188 THR A N 1
ATOM 1500 C CA . THR A 1 188 ? -3.687 -4.507 9.553 1.00 97.12 188 THR A CA 1
ATOM 1501 C C . THR A 1 188 ? -4.325 -3.218 10.055 1.00 97.12 188 THR A C 1
ATOM 1503 O O . THR A 1 188 ? -3.653 -2.425 10.725 1.00 97.12 188 THR A O 1
ATOM 1506 N N . LEU A 1 189 ? -5.62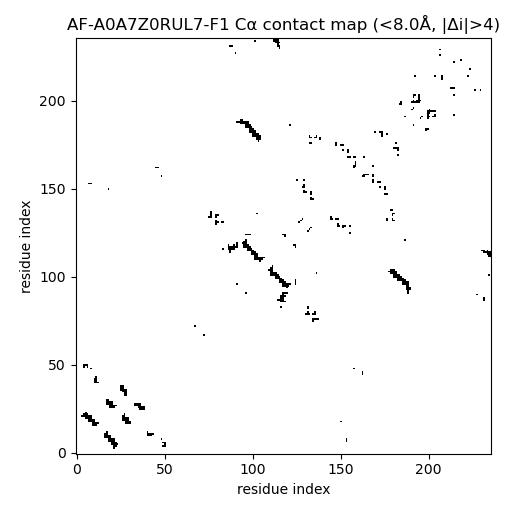5 -3.029 9.809 1.00 96.00 189 LEU A N 1
ATOM 1507 C CA . LEU A 1 189 ? -6.378 -1.925 10.418 1.00 96.00 189 LEU A CA 1
ATOM 1508 C C . LEU A 1 189 ? -6.219 -1.930 11.944 1.00 96.00 189 LEU A C 1
ATOM 1510 O O . LEU A 1 189 ? -5.983 -0.881 12.534 1.00 96.00 189 LEU A O 1
ATOM 1514 N N . HIS A 1 190 ? -6.249 -3.111 12.567 1.00 95.12 190 HIS A N 1
ATOM 1515 C CA . HIS A 1 190 ? -5.991 -3.254 13.995 1.00 95.12 190 HIS A CA 1
ATOM 1516 C C . HIS A 1 190 ? -4.643 -2.646 14.407 1.00 95.12 190 HIS A C 1
ATOM 1518 O O . HIS A 1 190 ? -4.608 -1.807 15.302 1.00 95.12 190 HIS A O 1
ATOM 1524 N N . SER A 1 191 ? -3.546 -3.011 13.732 1.00 95.25 191 SER A N 1
ATOM 1525 C CA . SER A 1 191 ? -2.209 -2.471 14.044 1.00 95.25 191 SER A CA 1
ATOM 1526 C C . SER A 1 191 ? -2.096 -0.959 13.820 1.00 95.25 191 SER A C 1
ATOM 1528 O O . SER A 1 191 ? -1.350 -0.277 14.526 1.00 95.25 191 SER A O 1
ATOM 1530 N N . LEU A 1 192 ? -2.864 -0.417 12.864 1.00 95.88 192 LEU A N 1
ATOM 1531 C CA . LEU A 1 192 ? -2.959 1.024 12.651 1.00 95.88 192 LEU A CA 1
ATOM 1532 C C . LEU A 1 192 ? -3.640 1.696 13.849 1.00 95.88 192 LEU A C 1
ATOM 1534 O O . LEU A 1 192 ? -3.092 2.639 14.409 1.00 95.88 192 LEU A O 1
ATOM 1538 N N . THR A 1 193 ? -4.786 1.172 14.289 1.00 94.50 193 THR A N 1
ATOM 1539 C CA . THR A 1 193 ? -5.549 1.709 15.427 1.00 94.50 193 THR A CA 1
ATOM 1540 C C . THR A 1 193 ? -4.799 1.587 16.758 1.00 94.50 193 THR A C 1
ATOM 1542 O O . THR A 1 193 ? -4.943 2.452 17.615 1.00 94.50 193 THR A O 1
ATOM 1545 N N . GLN A 1 194 ? -3.968 0.556 16.943 1.00 93.50 194 GLN A N 1
ATOM 1546 C CA . GLN A 1 194 ? -3.099 0.444 18.125 1.00 93.50 194 GLN A CA 1
ATOM 1547 C C . GLN A 1 194 ? -1.967 1.483 18.129 1.00 93.50 194 GLN A C 1
ATOM 1549 O O . GLN A 1 194 ? -1.419 1.803 19.188 1.00 93.50 194 GLN A O 1
ATOM 1554 N N . GLY A 1 195 ? -1.599 2.020 16.960 1.00 93.38 195 GLY A N 1
ATOM 1555 C CA . GLY A 1 195 ? -0.440 2.892 16.805 1.00 93.38 195 GLY A CA 1
ATOM 1556 C C . GLY A 1 195 ? 0.885 2.142 16.997 1.00 93.38 195 GLY A C 1
ATOM 1557 O O . GLY A 1 195 ? 1.781 2.658 17.668 1.00 93.38 195 GLY A O 1
ATOM 1558 N N . ASP A 1 196 ? 0.994 0.928 16.443 1.00 92.38 196 ASP A N 1
ATOM 1559 C CA . ASP A 1 196 ? 2.146 0.015 16.609 1.00 92.38 196 ASP A CA 1
ATOM 1560 C C . ASP A 1 196 ? 3.417 0.464 15.862 1.00 92.38 196 ASP A C 1
ATOM 1562 O O . ASP A 1 196 ? 4.496 -0.106 16.031 1.00 92.38 196 ASP A O 1
ATOM 1566 N N . SER A 1 197 ? 3.307 1.492 15.022 1.00 92.88 197 SER A N 1
ATOM 1567 C CA . SER A 1 197 ? 4.421 2.088 14.282 1.00 92.88 197 SER A CA 1
ATOM 1568 C C . SER A 1 197 ? 4.415 3.610 14.443 1.00 92.88 197 SER A C 1
ATOM 1570 O O . SER A 1 197 ? 3.362 4.169 14.755 1.00 92.88 197 SER A O 1
ATOM 1572 N N . PRO A 1 198 ? 5.546 4.303 14.203 1.00 94.56 198 PRO A N 1
ATOM 1573 C CA . PRO A 1 198 ? 5.592 5.765 14.257 1.00 94.56 198 PRO A CA 1
ATOM 1574 C C . PRO A 1 198 ? 4.521 6.426 13.382 1.00 94.56 198 PRO A C 1
ATOM 1576 O O . PRO A 1 198 ? 3.767 7.254 13.876 1.00 94.56 198 PRO A O 1
ATOM 1579 N N . PHE A 1 199 ? 4.366 5.972 12.133 1.00 94.06 199 PHE A N 1
ATOM 1580 C CA . PHE A 1 199 ? 3.313 6.469 11.245 1.00 94.06 199 PHE A CA 1
ATOM 1581 C C . PHE A 1 199 ? 1.909 6.171 11.787 1.00 94.06 199 PHE A C 1
ATOM 1583 O O . PHE A 1 199 ? 1.055 7.046 11.812 1.00 94.06 199 PHE A O 1
ATOM 1590 N N . ALA A 1 200 ? 1.659 4.954 12.279 1.00 95.31 200 ALA A N 1
ATOM 1591 C CA . ALA A 1 200 ? 0.361 4.624 12.867 1.00 95.31 200 ALA A CA 1
ATOM 1592 C C . ALA A 1 200 ? 0.030 5.518 14.073 1.00 95.31 200 ALA A C 1
ATOM 1594 O O . ALA A 1 200 ? -1.114 5.936 14.230 1.00 95.31 200 ALA A O 1
ATOM 1595 N N . ARG A 1 201 ? 1.033 5.857 14.894 1.00 95.25 201 ARG A N 1
ATOM 1596 C CA . ARG A 1 201 ? 0.870 6.805 15.999 1.00 95.25 201 ARG A CA 1
ATOM 1597 C C . ARG A 1 201 ? 0.502 8.196 15.494 1.00 95.25 201 ARG A C 1
ATOM 1599 O O . ARG A 1 201 ? -0.438 8.771 16.016 1.00 95.25 201 ARG A O 1
ATOM 1606 N N . GLU A 1 202 ? 1.174 8.692 14.458 1.00 94.31 202 GLU A N 1
ATOM 1607 C CA . GLU A 1 202 ? 0.853 9.989 13.845 1.00 94.31 202 GLU A CA 1
ATOM 1608 C C . GLU A 1 202 ? -0.593 10.044 13.327 1.00 94.31 202 GLU A C 1
ATOM 1610 O O . GLU A 1 202 ? -1.279 11.047 13.514 1.00 94.31 202 GLU A O 1
ATOM 1615 N N . VAL A 1 203 ? -1.079 8.962 12.710 1.00 94.62 203 VAL A N 1
ATOM 1616 C CA . VAL A 1 203 ? -2.463 8.867 12.212 1.00 94.62 203 VAL A CA 1
ATOM 1617 C C . VAL A 1 203 ? -3.464 8.873 13.375 1.00 94.62 203 VAL A C 1
ATOM 1619 O O . VAL A 1 203 ? -4.469 9.581 13.313 1.00 94.62 203 VAL A O 1
ATOM 1622 N N . VAL A 1 204 ? -3.186 8.119 14.446 1.00 94.62 204 VAL A N 1
ATOM 1623 C CA . VAL A 1 204 ? -4.011 8.101 15.667 1.00 94.62 204 VAL A CA 1
ATOM 1624 C C . VAL A 1 204 ? -4.038 9.483 16.320 1.00 94.62 204 VAL A C 1
ATOM 1626 O O . VAL A 1 204 ? -5.116 10.026 16.544 1.00 94.62 204 VAL A O 1
ATOM 1629 N N . ASP A 1 205 ? -2.876 10.092 16.551 1.00 93.56 205 ASP A N 1
ATOM 1630 C CA . ASP A 1 205 ? -2.761 11.407 17.187 1.00 93.56 205 ASP A CA 1
ATOM 1631 C C . ASP A 1 205 ? -3.504 12.487 16.374 1.00 93.56 205 ASP A C 1
ATOM 1633 O O . ASP A 1 205 ? -4.176 13.352 16.941 1.00 93.56 205 ASP A O 1
ATOM 1637 N N . ALA A 1 206 ? -3.436 12.421 15.038 1.00 93.00 206 ALA A N 1
ATOM 1638 C CA . ALA A 1 206 ? -4.168 13.323 14.151 1.00 93.00 206 ALA A CA 1
ATOM 1639 C C . ALA A 1 206 ? -5.694 13.166 14.279 1.00 93.00 206 ALA A C 1
ATOM 1641 O O . ALA A 1 206 ? -6.413 14.167 14.336 1.00 93.00 206 ALA A O 1
ATOM 1642 N N . PHE A 1 207 ? -6.194 11.932 14.376 1.00 93.56 207 PHE A N 1
ATOM 1643 C CA . PHE A 1 207 ? -7.617 11.679 14.599 1.00 93.56 207 PHE A CA 1
ATOM 1644 C C . PHE A 1 207 ? -8.089 12.204 15.951 1.00 93.56 207 PHE A C 1
ATOM 1646 O O . PHE A 1 207 ? -9.106 12.903 16.010 1.00 93.56 207 PHE A O 1
ATOM 1653 N N . GLU A 1 208 ? -7.344 11.909 17.020 1.00 92.75 208 GLU A N 1
ATOM 1654 C CA . GLU A 1 208 ? -7.694 12.336 18.376 1.00 92.75 208 GLU A CA 1
ATOM 1655 C C . GLU A 1 208 ? -7.708 13.865 18.497 1.00 92.75 208 GLU A C 1
ATOM 1657 O O . GLU A 1 208 ? -8.607 14.441 19.117 1.00 92.75 208 GLU A O 1
ATOM 1662 N N . ALA A 1 209 ? -6.760 14.541 17.838 1.00 90.88 209 ALA A N 1
ATOM 1663 C CA . ALA A 1 209 ? -6.715 15.996 17.768 1.00 90.88 209 ALA A CA 1
ATOM 1664 C C . ALA A 1 209 ? -7.928 16.591 17.030 1.00 90.88 209 ALA A C 1
ATOM 1666 O O . ALA A 1 209 ? -8.469 17.608 17.469 1.00 90.88 209 ALA A O 1
ATOM 1667 N N . GLN A 1 210 ? -8.375 15.968 15.933 1.00 89.50 210 GLN A N 1
ATOM 1668 C CA . GLN A 1 210 ? -9.509 16.448 15.137 1.00 89.50 210 GLN A CA 1
ATOM 1669 C C . GLN A 1 210 ? -10.863 16.219 15.826 1.00 89.50 210 GLN A C 1
ATOM 1671 O O . GLN A 1 210 ? -11.756 17.059 15.709 1.00 89.50 210 GLN A O 1
ATOM 1676 N N . HIS A 1 211 ? -11.017 15.113 16.556 1.00 86.00 211 HIS A N 1
ATOM 1677 C CA . HIS A 1 211 ? -12.295 14.713 17.158 1.00 86.00 211 HIS A CA 1
ATOM 1678 C C . HIS A 1 211 ? -12.402 15.053 18.652 1.00 86.00 211 HIS A C 1
ATOM 1680 O O . HIS A 1 211 ? -13.459 14.864 19.250 1.00 86.00 211 HIS A O 1
ATOM 1686 N N . MET A 1 212 ? -11.332 15.586 19.260 1.00 79.31 212 MET A N 1
ATOM 1687 C CA . MET A 1 212 ? -11.229 15.854 20.704 1.00 79.31 212 MET A CA 1
ATOM 1688 C C . MET A 1 212 ? -11.616 14.635 21.563 1.00 79.31 212 MET A C 1
ATOM 1690 O O . MET A 1 212 ? -12.200 14.779 22.640 1.00 79.31 212 MET A O 1
ATOM 1694 N N . ALA A 1 213 ? -11.308 13.435 21.071 1.00 77.94 213 ALA A N 1
ATOM 1695 C CA . ALA A 1 213 ? -11.666 12.162 21.680 1.00 77.94 213 ALA A CA 1
ATOM 1696 C C . ALA A 1 213 ? -10.507 11.176 21.530 1.00 77.94 213 ALA A C 1
ATOM 1698 O O . ALA A 1 213 ? -9.900 11.095 20.468 1.00 77.94 213 ALA A O 1
ATOM 1699 N N . THR A 1 214 ? -10.218 10.423 22.589 1.00 82.62 214 THR A N 1
ATOM 1700 C CA . THR A 1 214 ? -9.185 9.382 22.583 1.00 82.62 214 THR A CA 1
ATOM 1701 C C . THR A 1 214 ? -9.735 8.093 21.975 1.00 82.62 214 THR A C 1
ATOM 1703 O O . THR A 1 214 ? -10.896 7.733 22.203 1.00 82.62 214 THR A O 1
ATOM 1706 N N . ILE A 1 215 ? -8.903 7.379 21.219 1.00 82.38 215 ILE A N 1
ATOM 1707 C CA . ILE A 1 215 ? -9.207 6.026 20.761 1.00 82.38 215 ILE A CA 1
ATOM 1708 C C . ILE A 1 215 ? -9.126 5.081 21.966 1.00 82.38 215 ILE A C 1
ATOM 1710 O O . ILE A 1 215 ? -8.053 4.770 22.478 1.00 82.38 215 ILE A O 1
ATOM 1714 N N . GLU A 1 216 ? -10.283 4.599 22.417 1.00 81.81 216 GLU A N 1
ATOM 1715 C CA . GLU A 1 216 ? -10.380 3.541 23.423 1.00 81.81 216 GLU A CA 1
ATOM 1716 C C . GLU A 1 216 ? -10.704 2.215 22.734 1.00 81.81 216 GLU A C 1
ATOM 1718 O O . GLU A 1 216 ? -11.710 2.080 22.040 1.00 81.81 216 GLU A O 1
ATOM 1723 N N . LEU A 1 217 ? -9.829 1.225 22.909 1.00 82.69 217 LEU A N 1
ATOM 1724 C CA . LEU A 1 217 ? -9.991 -0.101 22.322 1.00 82.69 217 LEU A CA 1
ATOM 1725 C C . LEU A 1 217 ? -10.696 -1.056 23.303 1.00 82.69 217 LEU A C 1
ATOM 1727 O O . LEU A 1 217 ? -10.308 -1.115 24.472 1.00 82.69 217 LEU A O 1
ATOM 1731 N N . PRO A 1 218 ? -11.669 -1.868 22.845 1.00 83.56 218 PRO A N 1
ATOM 1732 C CA . PRO A 1 218 ? -12.180 -1.950 21.474 1.00 83.56 218 PRO A CA 1
ATOM 1733 C C . PRO A 1 218 ? -13.055 -0.743 21.096 1.00 83.56 218 PRO A C 1
ATOM 1735 O O . PRO A 1 218 ? -13.869 -0.294 21.899 1.00 83.56 218 PRO A O 1
ATOM 1738 N N . LEU A 1 219 ? -12.919 -0.271 19.850 1.00 85.25 219 LEU A N 1
ATOM 1739 C CA . LEU A 1 219 ? -13.724 0.832 19.323 1.00 85.25 219 LEU A CA 1
ATOM 1740 C C . LEU A 1 219 ? -15.216 0.482 19.357 1.00 85.25 219 LEU A C 1
ATOM 1742 O O . LEU A 1 219 ? -15.619 -0.606 18.937 1.00 85.25 219 LEU A O 1
ATOM 1746 N N . THR A 1 220 ? -16.046 1.428 19.794 1.00 88.31 220 THR A N 1
ATOM 1747 C CA . THR A 1 220 ? -17.501 1.336 19.603 1.00 88.31 220 THR A CA 1
ATOM 1748 C C . THR A 1 220 ? -17.864 1.438 18.118 1.00 88.31 220 THR A C 1
ATOM 1750 O O . THR A 1 220 ? -17.098 1.992 17.331 1.00 88.31 220 THR A O 1
ATOM 1753 N N . ASP A 1 221 ? -19.051 0.969 17.715 1.00 87.75 221 ASP A N 1
ATOM 1754 C CA . ASP A 1 221 ? -19.498 1.065 16.312 1.00 87.75 221 ASP A CA 1
ATOM 1755 C C . ASP A 1 221 ? -19.493 2.511 15.786 1.00 87.75 221 ASP A C 1
ATOM 1757 O O . ASP A 1 221 ? -19.121 2.752 14.638 1.00 87.75 221 ASP A O 1
ATOM 1761 N N . ALA A 1 222 ? -19.857 3.480 16.634 1.00 89.12 222 ALA A N 1
ATOM 1762 C CA . ALA A 1 222 ? -19.836 4.900 16.286 1.00 89.12 222 ALA A CA 1
ATOM 1763 C C . ALA A 1 222 ? -18.402 5.410 16.067 1.00 89.12 222 ALA A C 1
ATOM 1765 O O . ALA A 1 222 ? -18.104 5.951 15.005 1.00 89.12 222 ALA A O 1
ATOM 1766 N N . GLN A 1 223 ? -17.491 5.150 17.014 1.00 89.38 223 GLN A N 1
ATOM 1767 C CA . GLN A 1 223 ? -16.080 5.532 16.865 1.00 89.38 223 GLN A CA 1
ATOM 1768 C C . GLN A 1 223 ? -15.417 4.821 15.684 1.00 89.38 223 GLN A C 1
ATOM 1770 O O . GLN A 1 223 ? -14.584 5.404 15.001 1.00 89.38 223 GLN A O 1
ATOM 1775 N N . ARG A 1 224 ? -15.796 3.569 15.406 1.00 91.06 224 ARG A N 1
ATOM 1776 C CA . ARG A 1 224 ? -15.321 2.830 14.234 1.00 91.06 224 ARG A CA 1
ATOM 1777 C C . ARG A 1 224 ? -15.749 3.519 12.941 1.00 91.06 224 ARG A C 1
ATOM 1779 O O . ARG A 1 224 ? -14.936 3.623 12.031 1.00 91.06 224 ARG A O 1
ATOM 1786 N N . GLN A 1 225 ? -16.994 3.985 12.840 1.00 91.38 225 GLN A N 1
ATOM 1787 C CA . GLN A 1 225 ? -17.453 4.721 11.659 1.00 91.38 225 GLN A CA 1
ATOM 1788 C C . GLN A 1 225 ? -16.718 6.054 11.490 1.00 91.38 225 GLN A C 1
ATOM 1790 O O . GLN A 1 225 ? -16.289 6.358 10.379 1.00 91.38 225 GLN A O 1
ATOM 1795 N N . GLU A 1 226 ? -16.522 6.807 12.573 1.00 93.06 226 GLU A N 1
ATOM 1796 C CA . GLU A 1 226 ? -15.753 8.061 12.558 1.00 93.06 226 GLU A CA 1
ATOM 1797 C C . GLU A 1 226 ? -14.293 7.827 12.152 1.00 93.06 226 GLU A C 1
ATOM 1799 O O . GLU A 1 226 ? -13.767 8.529 11.292 1.00 93.06 226 GLU A O 1
ATOM 1804 N N . TRP A 1 227 ? -13.659 6.788 12.698 1.00 93.38 227 TRP A N 1
ATOM 1805 C CA . TRP A 1 227 ? -12.293 6.399 12.356 1.00 93.38 227 TRP A CA 1
ATOM 1806 C C . TRP A 1 227 ? -12.150 6.019 10.879 1.00 93.38 227 TRP A C 1
ATOM 1808 O O . TRP A 1 227 ? -11.240 6.491 10.204 1.00 93.38 227 TRP A O 1
ATOM 1818 N N . LEU A 1 228 ? -13.065 5.206 10.341 1.00 93.38 228 LEU A N 1
ATOM 1819 C CA . LEU A 1 228 ? -13.035 4.833 8.923 1.00 93.38 228 LEU A CA 1
ATOM 1820 C C . LEU A 1 228 ? -13.294 6.030 7.998 1.00 93.38 228 LEU A C 1
ATOM 1822 O O . LEU A 1 228 ? -12.659 6.127 6.949 1.00 93.38 228 LEU A O 1
ATOM 1826 N N . ALA A 1 229 ? -14.187 6.945 8.386 1.00 92.62 229 ALA A N 1
ATOM 1827 C CA . ALA A 1 229 ? -14.417 8.183 7.648 1.00 92.62 229 ALA A CA 1
ATOM 1828 C C . ALA A 1 229 ? -13.154 9.059 7.633 1.00 92.62 229 ALA A C 1
ATOM 1830 O O . ALA A 1 229 ? -12.718 9.481 6.564 1.00 92.62 229 ALA A O 1
ATOM 1831 N N . PHE A 1 230 ? -12.504 9.234 8.785 1.00 93.81 230 PHE A N 1
ATOM 1832 C CA . PHE A 1 230 ? -11.234 9.951 8.887 1.00 93.81 230 PHE A CA 1
ATOM 1833 C C . PHE A 1 230 ? -10.149 9.339 7.993 1.00 93.81 230 PHE A C 1
ATOM 1835 O O . PHE A 1 230 ? -9.523 10.050 7.214 1.00 93.81 230 PHE A O 1
ATOM 1842 N N . LEU A 1 231 ? -9.960 8.017 8.042 1.00 94.12 231 LEU A N 1
ATOM 1843 C CA . LEU A 1 231 ? -8.968 7.331 7.207 1.00 94.12 231 LEU A CA 1
ATOM 1844 C C . LEU A 1 231 ? -9.245 7.479 5.705 1.00 94.12 231 LEU A C 1
ATOM 1846 O O . LEU A 1 231 ? -8.303 7.474 4.917 1.00 94.12 231 LEU A O 1
ATOM 1850 N N . SER A 1 232 ? -10.512 7.620 5.299 1.00 90.75 232 SER A N 1
ATOM 1851 C CA . SER A 1 232 ? -10.875 7.849 3.894 1.00 90.75 232 SER A CA 1
ATOM 1852 C C . SER A 1 232 ? -10.501 9.245 3.384 1.00 90.75 232 SER A C 1
ATOM 1854 O O . SER A 1 232 ? -10.339 9.426 2.181 1.00 90.75 232 SER A O 1
ATOM 1856 N N . GLU A 1 233 ? -10.321 10.208 4.289 1.00 89.19 233 GLU A N 1
ATOM 1857 C CA . GLU A 1 233 ? -9.924 11.589 3.982 1.00 89.19 233 GLU A CA 1
ATOM 1858 C C . GLU A 1 233 ? -8.452 11.870 4.341 1.00 89.19 233 GLU A C 1
ATOM 1860 O O . GLU A 1 233 ? -7.916 12.931 4.019 1.00 89.19 233 GLU A O 1
ATOM 1865 N N . TYR A 1 234 ? -7.781 10.926 5.008 1.00 86.31 234 TYR A N 1
ATOM 1866 C CA . TYR A 1 234 ? -6.415 11.094 5.484 1.00 86.31 234 TYR A CA 1
ATOM 1867 C C . TYR A 1 234 ? -5.411 11.104 4.328 1.00 86.31 234 TYR A C 1
ATOM 1869 O O . TYR A 1 234 ? -5.272 10.120 3.599 1.00 86.31 234 TYR A O 1
ATOM 1877 N N . GLY A 1 235 ? -4.653 12.197 4.225 1.00 69.12 235 GLY A N 1
ATOM 1878 C CA . GLY A 1 235 ? -3.621 12.385 3.204 1.00 69.12 235 GLY A CA 1
ATOM 1879 C C . GLY A 1 235 ? -3.976 13.368 2.083 1.00 69.12 235 GLY A C 1
ATOM 1880 O O . GLY A 1 235 ? -3.231 13.411 1.104 1.00 69.12 235 GLY A O 1
ATOM 1881 N N . LEU A 1 236 ? -5.049 14.162 2.245 1.00 52.06 236 LEU A N 1
ATOM 1882 C CA . LEU A 1 236 ? -5.366 15.351 1.432 1.00 52.06 236 LEU A CA 1
ATOM 1883 C C . LEU A 1 236 ? -4.411 16.531 1.672 1.00 52.06 236 LEU A C 1
ATOM 1885 O O . LEU A 1 236 ? -4.167 16.876 2.851 1.00 52.06 236 LEU A O 1
#

Radius of gyration: 20.15 Å; Cα contacts (8 Å, |Δi|>4): 307; chains: 1; bounding box: 52×48×52 Å

Solvent-accessible surface area (backbone atoms only — not comparable to full-atom values): 13709 Å² total; per-residue (Å²): 132,83,88,78,70,69,45,77,43,82,38,46,58,90,95,43,82,37,52,24,37,37,48,97,94,42,47,37,43,69,56,102,59,81,51,75,52,81,89,78,67,64,84,81,84,80,76,87,75,71,80,83,59,97,68,89,58,78,84,68,75,76,58,98,73,64,74,71,49,73,67,56,50,51,51,48,31,55,50,20,49,54,51,49,54,51,24,46,71,42,86,74,51,58,79,19,20,36,37,33,37,24,35,46,44,60,67,93,78,66,24,67,43,30,41,50,34,38,31,87,34,67,67,52,50,51,48,40,55,32,71,24,51,45,36,61,44,91,47,63,98,80,68,55,40,68,58,39,22,52,55,39,46,54,46,52,49,33,37,74,74,61,75,40,51,70,71,58,34,52,54,53,47,35,64,65,27,62,62,35,36,40,71,81,45,69,47,30,47,45,49,36,77,71,31,79,41,75,66,28,33,53,54,49,54,53,50,27,68,75,67,78,45,80,92,57,86,81,64,50,76,66,56,43,51,53,50,54,53,50,50,74,59,43,43,118

Organism: NCBI:txid1449798

Mean predicted aligned error: 12.25 Å